Protein AF-A0A538G965-F1 (afdb_monomer)

Radius of gyration: 28.73 Å; Cα contacts (8 Å, |Δi|>4): 422; chains: 1; bounding box: 62×35×101 Å

Structure (mmCIF, N/CA/C/O backbone):
data_AF-A0A538G965-F1
#
_entry.id   AF-A0A538G965-F1
#
loop_
_atom_site.group_PDB
_atom_site.id
_atom_site.type_symbol
_atom_site.label_atom_id
_atom_site.label_alt_id
_atom_site.label_comp_id
_atom_site.label_asym_id
_atom_site.label_entity_id
_atom_site.label_seq_id
_atom_site.pdbx_PDB_ins_code
_atom_site.Cartn_x
_atom_site.Cartn_y
_atom_site.Cartn_z
_atom_site.occupancy
_atom_site.B_iso_or_equiv
_atom_site.auth_seq_id
_atom_site.auth_comp_id
_atom_site.auth_asym_id
_atom_site.auth_atom_id
_atom_site.pdbx_PDB_model_num
ATOM 1 N N . MET A 1 1 ? -46.574 12.841 73.096 1.00 34.56 1 MET A N 1
ATOM 2 C CA . MET A 1 1 ? -46.475 11.877 71.983 1.00 34.56 1 MET A CA 1
ATOM 3 C C . MET A 1 1 ? -46.381 12.704 70.723 1.00 34.56 1 MET A C 1
ATOM 5 O O . MET A 1 1 ? -47.359 13.359 70.403 1.00 34.56 1 MET A O 1
ATOM 9 N N . ASP A 1 2 ? -45.212 12.756 70.093 1.00 32.03 2 ASP A N 1
ATOM 10 C CA . ASP A 1 2 ? -45.011 13.524 68.863 1.00 32.03 2 ASP A CA 1
ATOM 11 C C . ASP A 1 2 ? -44.265 12.612 67.872 1.00 32.03 2 ASP A C 1
ATOM 13 O O . ASP A 1 2 ? -43.069 12.355 68.050 1.00 32.03 2 ASP A O 1
ATOM 17 N N . PRO A 1 3 ? -44.966 11.969 66.918 1.00 38.19 3 PRO A N 1
ATOM 18 C CA . PRO A 1 3 ? -44.363 10.967 66.056 1.00 38.19 3 PRO A CA 1
ATOM 19 C C . PRO A 1 3 ? -43.573 11.646 64.932 1.00 38.19 3 PRO A C 1
ATOM 21 O O . PRO A 1 3 ? -44.080 12.038 63.888 1.00 38.19 3 PRO A O 1
ATOM 24 N N . HIS A 1 4 ? -42.283 11.782 65.213 1.00 31.42 4 HIS A N 1
ATOM 25 C CA . HIS A 1 4 ? -41.141 11.907 64.318 1.00 31.42 4 HIS A CA 1
ATOM 26 C C . HIS A 1 4 ? -41.390 11.712 62.807 1.00 31.42 4 HIS A C 1
ATOM 28 O O . HIS A 1 4 ? -41.500 10.600 62.302 1.00 31.42 4 HIS A O 1
ATOM 34 N N . ARG A 1 5 ? -41.281 12.839 62.091 1.00 36.53 5 ARG A N 1
ATOM 35 C CA . ARG A 1 5 ? -40.414 13.068 60.917 1.00 36.53 5 ARG A CA 1
ATOM 36 C C . ARG A 1 5 ? -40.322 11.903 59.917 1.00 36.53 5 ARG A C 1
ATOM 38 O O . ARG A 1 5 ? -39.458 11.036 60.048 1.00 36.53 5 ARG A O 1
ATOM 45 N N . LEU A 1 6 ? -41.101 11.996 58.834 1.00 30.42 6 LEU A N 1
ATOM 46 C CA . LEU A 1 6 ? -40.814 11.320 57.564 1.00 30.42 6 LEU A CA 1
ATOM 47 C C . LEU A 1 6 ? -39.359 11.609 57.155 1.00 30.42 6 LEU A C 1
ATOM 49 O O . LEU A 1 6 ? -39.026 12.697 56.687 1.00 30.42 6 LEU A O 1
ATOM 53 N N . ARG A 1 7 ? -38.470 10.631 57.332 1.00 34.28 7 ARG A N 1
ATOM 54 C CA . ARG A 1 7 ? -37.163 10.626 56.675 1.00 34.28 7 ARG A CA 1
ATOM 55 C C . ARG A 1 7 ? -37.397 10.177 55.241 1.00 34.28 7 ARG A C 1
ATOM 57 O O . ARG A 1 7 ? -37.464 8.982 54.976 1.00 34.28 7 ARG A O 1
ATOM 64 N N . ALA A 1 8 ? -37.554 11.137 54.335 1.00 32.28 8 ALA A N 1
ATOM 65 C CA . ALA A 1 8 ? -37.476 10.875 52.906 1.00 32.28 8 ALA A CA 1
ATOM 66 C C . ALA A 1 8 ? -36.109 10.232 52.616 1.00 32.28 8 ALA A C 1
ATOM 68 O O . ALA A 1 8 ? -35.068 10.881 52.717 1.00 32.28 8 ALA A O 1
ATOM 69 N N . ALA A 1 9 ? -36.101 8.930 52.336 1.00 32.31 9 ALA A N 1
ATOM 70 C CA . ALA A 1 9 ? -34.926 8.236 51.844 1.00 32.31 9 ALA A CA 1
ATOM 71 C C . ALA A 1 9 ? -34.698 8.704 50.403 1.00 32.31 9 ALA A C 1
ATOM 73 O O . ALA A 1 9 ? -35.288 8.173 49.466 1.00 32.31 9 ALA A O 1
ATOM 74 N N . LEU A 1 10 ? -33.887 9.750 50.238 1.00 33.59 10 LEU A N 1
ATOM 75 C CA . LEU A 1 10 ? -33.428 10.189 48.929 1.00 33.59 10 LEU A CA 1
ATOM 76 C C . LEU A 1 10 ? -32.498 9.091 48.391 1.00 33.59 10 LEU A C 1
ATOM 78 O O . LEU A 1 10 ? -31.346 8.970 48.811 1.00 33.59 10 LEU A O 1
ATOM 82 N N . ALA A 1 11 ? -33.029 8.221 47.535 1.00 34.31 11 ALA A N 1
ATOM 83 C CA . ALA A 1 11 ? -32.239 7.237 46.813 1.00 34.31 11 ALA A CA 1
ATOM 84 C C . ALA A 1 11 ? -31.343 7.991 45.821 1.00 34.31 11 ALA A C 1
ATOM 86 O O . ALA A 1 11 ? -31.793 8.433 44.767 1.00 34.31 11 ALA A O 1
ATOM 87 N N . VAL A 1 12 ? -30.080 8.186 46.196 1.00 40.12 12 VAL A N 1
ATOM 88 C CA . VAL A 1 12 ? -29.056 8.776 45.330 1.00 40.12 12 VAL A CA 1
ATOM 89 C C . VAL A 1 12 ? -28.716 7.754 44.249 1.00 40.12 12 VAL A C 1
ATOM 91 O O . VAL A 1 12 ? -28.033 6.761 44.504 1.00 40.12 12 VAL A O 1
ATOM 94 N N . ALA A 1 13 ? -29.242 7.962 43.045 1.00 38.25 13 ALA A N 1
ATOM 95 C CA . ALA A 1 13 ? -28.860 7.191 41.875 1.00 38.25 13 ALA A CA 1
ATOM 96 C C . ALA A 1 13 ? -27.546 7.760 41.327 1.00 38.25 13 ALA A C 1
ATOM 98 O O . ALA A 1 13 ? -27.541 8.797 40.666 1.00 38.25 13 ALA A O 1
ATOM 99 N N . VAL A 1 14 ? -26.429 7.073 41.576 1.00 42.19 14 VAL A N 1
ATOM 100 C CA . VAL A 1 14 ? -25.202 7.303 40.803 1.00 42.19 14 VAL A CA 1
ATOM 101 C C . VAL A 1 14 ? -25.476 6.801 39.389 1.00 42.19 14 VAL A C 1
ATOM 103 O O . VAL A 1 14 ? -25.352 5.611 39.097 1.00 42.19 14 VAL A O 1
ATOM 106 N N . VAL A 1 15 ? -25.906 7.701 38.507 1.00 41.19 15 VAL A N 1
ATOM 107 C CA . VAL A 1 15 ? -25.994 7.406 37.079 1.00 41.19 15 VAL A CA 1
ATOM 108 C C . VAL A 1 15 ? -24.575 7.474 36.534 1.00 41.19 15 VAL A C 1
ATOM 110 O O . VAL A 1 15 ? -24.021 8.552 36.329 1.00 41.19 15 VAL A O 1
ATOM 113 N N . VAL A 1 16 ? -23.966 6.309 36.317 1.00 43.38 16 VAL A N 1
ATOM 114 C CA . VAL A 1 16 ? -22.734 6.220 35.531 1.00 43.38 16 VAL A CA 1
ATOM 115 C C . VAL A 1 16 ? -23.127 6.471 34.076 1.00 43.38 16 VAL A C 1
ATOM 117 O O . VAL A 1 16 ? -23.525 5.551 33.362 1.00 43.38 16 VAL A O 1
ATOM 120 N N . VAL A 1 17 ? -23.069 7.729 33.640 1.00 43.22 17 VAL A N 1
ATOM 121 C CA . VAL A 1 17 ? -23.201 8.064 32.222 1.00 43.22 17 VAL A CA 1
ATOM 122 C C . VAL A 1 17 ? -21.882 7.690 31.558 1.00 43.22 17 VAL A C 1
ATOM 124 O O . VAL A 1 17 ? -20.891 8.404 31.687 1.00 43.22 17 VAL A O 1
ATOM 127 N N . LEU A 1 18 ? -21.856 6.555 30.859 1.00 44.81 18 LEU A N 1
ATOM 128 C CA . LEU A 1 18 ? -20.809 6.316 29.876 1.00 44.81 18 LEU A CA 1
ATOM 129 C C . LEU A 1 18 ? -21.119 7.178 28.657 1.00 44.81 18 LEU A C 1
ATOM 131 O O . LEU A 1 18 ? -21.931 6.811 27.809 1.00 44.81 18 LEU A O 1
ATOM 135 N N . THR A 1 19 ? -20.477 8.338 28.574 1.00 45.19 19 THR A N 1
ATOM 136 C CA . THR A 1 19 ? -20.346 9.038 27.298 1.00 45.19 19 THR A CA 1
ATOM 137 C C . THR A 1 19 ? -19.562 8.140 26.351 1.00 45.19 19 THR A C 1
ATOM 139 O O . THR A 1 19 ? -18.601 7.499 26.779 1.00 45.19 19 THR A O 1
ATOM 142 N N . ALA A 1 20 ? -20.034 8.055 25.106 1.00 42.72 20 ALA A N 1
ATOM 143 C CA . ALA A 1 20 ? -19.550 7.166 24.060 1.00 42.72 20 ALA A CA 1
ATOM 144 C C . ALA A 1 20 ? -18.038 6.910 24.124 1.00 42.72 20 ALA A C 1
ATOM 146 O O . ALA A 1 20 ? -17.236 7.831 24.281 1.00 42.72 20 ALA A O 1
ATOM 147 N N . ALA A 1 21 ? -17.678 5.639 23.968 1.00 47.25 21 ALA A N 1
ATOM 148 C CA . ALA A 1 21 ? -16.333 5.234 23.615 1.00 47.25 21 ALA A CA 1
ATOM 149 C C . ALA A 1 21 ? -15.792 6.148 22.514 1.00 47.25 21 ALA A C 1
ATOM 151 O O . ALA A 1 21 ? -16.380 6.215 21.434 1.00 47.25 21 ALA A O 1
ATOM 152 N N . ILE A 1 22 ? -14.691 6.847 22.787 1.00 48.44 22 ILE A N 1
ATOM 153 C CA . ILE A 1 22 ? -13.930 7.485 21.716 1.00 48.44 22 ILE A CA 1
ATOM 154 C C . ILE A 1 22 ? -13.507 6.331 20.794 1.00 48.44 22 ILE A C 1
ATOM 156 O O . ILE A 1 22 ? -12.961 5.349 21.317 1.00 48.44 22 ILE A O 1
ATOM 160 N N . PRO A 1 23 ? -13.828 6.372 19.483 1.00 49.31 23 PRO A N 1
ATOM 161 C CA . PRO A 1 23 ? -13.400 5.328 18.564 1.00 49.31 23 PRO A CA 1
ATOM 162 C C . PRO A 1 23 ? -11.897 5.161 18.722 1.00 49.31 23 PRO A C 1
ATOM 164 O O . PRO A 1 23 ? -11.168 6.146 18.873 1.00 49.31 23 PRO A O 1
ATOM 167 N N . ALA A 1 24 ? -11.453 3.913 18.784 1.00 51.47 24 ALA A N 1
ATOM 168 C CA . ALA A 1 24 ? -10.048 3.665 18.992 1.00 51.47 24 ALA A CA 1
ATOM 169 C C . ALA A 1 24 ? -9.223 4.304 17.882 1.00 51.47 24 ALA A C 1
ATOM 171 O O . ALA A 1 24 ? -9.635 4.340 16.721 1.00 51.47 24 ALA A O 1
ATOM 172 N N . SER A 1 25 ? -8.035 4.777 18.242 1.00 51.56 25 SER A N 1
ATOM 173 C CA . SER A 1 25 ? -7.057 5.164 17.239 1.00 51.56 25 SER A CA 1
ATOM 174 C C . SER A 1 25 ? -6.570 3.890 16.555 1.00 51.56 25 SER A C 1
ATOM 176 O O . SER A 1 25 ? -5.835 3.114 17.167 1.00 51.56 25 SER A O 1
ATOM 178 N N . ALA A 1 26 ? -6.970 3.678 15.300 1.00 58.00 26 ALA A N 1
ATOM 179 C CA . ALA A 1 26 ? -6.239 2.784 14.413 1.00 58.00 26 ALA A CA 1
ATOM 180 C C . ALA A 1 26 ? -4.775 3.254 14.370 1.00 58.00 26 ALA A C 1
ATOM 182 O O . ALA A 1 26 ? -4.500 4.461 14.360 1.00 58.00 26 ALA A O 1
ATOM 183 N N . THR A 1 27 ? -3.835 2.311 14.417 1.00 69.19 27 THR A N 1
ATOM 184 C CA . THR A 1 27 ? -2.399 2.603 14.309 1.00 69.19 27 THR A CA 1
ATOM 185 C C . THR A 1 27 ? -1.934 2.103 12.946 1.00 69.19 27 THR A C 1
ATOM 187 O O . THR A 1 27 ? -1.392 0.999 12.866 1.00 69.19 27 THR A O 1
ATOM 190 N N . PRO A 1 28 ? -2.185 2.860 11.860 1.00 81.56 28 PRO A N 1
ATOM 191 C CA . PRO A 1 28 ? -1.834 2.401 10.529 1.00 81.56 28 PRO A CA 1
ATOM 192 C C . PRO A 1 28 ? -0.322 2.189 10.431 1.00 81.56 28 PRO A C 1
ATOM 194 O O . PRO A 1 28 ? 0.477 2.925 11.017 1.00 81.56 28 PRO A O 1
ATOM 197 N N . THR A 1 29 ? 0.079 1.177 9.672 1.00 87.94 29 THR A N 1
ATOM 198 C CA . THR A 1 29 ? 1.486 0.817 9.525 1.00 87.94 29 THR A CA 1
ATOM 199 C C . THR A 1 29 ? 2.156 1.715 8.496 1.00 87.94 29 THR A C 1
ATOM 201 O O . THR A 1 29 ? 1.692 1.833 7.362 1.00 87.94 29 THR A O 1
ATOM 204 N N . ALA A 1 30 ? 3.276 2.330 8.877 1.00 93.50 30 ALA A N 1
ATOM 205 C CA . ALA A 1 30 ? 4.129 3.043 7.938 1.00 93.50 30 ALA A CA 1
ATOM 206 C C . ALA A 1 30 ? 4.833 2.059 7.002 1.00 93.50 30 ALA A C 1
ATOM 208 O O . ALA A 1 30 ? 5.500 1.128 7.449 1.00 93.50 30 ALA A O 1
ATOM 209 N N . VAL A 1 31 ? 4.711 2.295 5.699 1.00 95.62 31 VAL A N 1
ATOM 210 C CA . VAL A 1 31 ? 5.316 1.462 4.662 1.00 95.62 31 VAL A CA 1
ATOM 211 C C . VAL A 1 31 ? 6.173 2.300 3.731 1.00 95.62 31 VAL A C 1
ATOM 213 O O . VAL A 1 31 ? 5.866 3.452 3.417 1.00 95.62 31 VAL A O 1
ATOM 216 N N . THR A 1 32 ? 7.266 1.696 3.280 1.00 97.00 32 THR A N 1
ATOM 217 C CA . THR A 1 32 ? 8.034 2.151 2.125 1.00 97.00 32 THR A CA 1
ATOM 218 C C . THR A 1 32 ? 8.209 0.955 1.214 1.00 97.00 32 THR A C 1
ATOM 220 O O . THR A 1 32 ? 8.820 -0.024 1.631 1.00 97.00 32 THR A O 1
ATOM 223 N N . PHE A 1 33 ? 7.664 1.016 0.006 1.00 93.62 33 PHE A N 1
ATOM 224 C CA . PHE A 1 33 ? 7.881 -0.021 -0.992 1.00 93.62 33 PHE A CA 1
ATOM 225 C C . PHE A 1 33 ? 8.612 0.544 -2.207 1.00 93.62 33 PHE A C 1
ATOM 227 O O . PHE A 1 33 ? 8.418 1.701 -2.597 1.00 93.62 33 PHE A O 1
ATOM 234 N N . HIS A 1 34 ? 9.509 -0.273 -2.749 1.00 97.31 34 HIS A N 1
ATOM 235 C CA . HIS A 1 34 ? 10.393 0.072 -3.856 1.00 97.31 34 HIS A CA 1
ATOM 236 C C . HIS A 1 34 ? 9.951 -0.676 -5.096 1.00 97.31 34 HIS A C 1
ATOM 238 O O . HIS A 1 34 ? 9.680 -1.873 -5.016 1.00 97.31 34 HIS A O 1
ATOM 244 N N . LEU A 1 35 ? 9.880 0.019 -6.226 1.00 95.81 35 LEU A N 1
ATOM 245 C CA . LEU A 1 35 ? 9.504 -0.570 -7.504 1.00 95.81 35 LEU A CA 1
ATOM 246 C C . LEU A 1 35 ? 10.689 -0.490 -8.448 1.00 95.81 35 LEU A C 1
ATOM 248 O O . LEU A 1 35 ? 11.309 0.560 -8.587 1.00 95.81 35 LEU A O 1
ATOM 252 N N . VAL A 1 36 ? 10.941 -1.590 -9.142 1.00 95.12 36 VAL A N 1
ATOM 253 C CA . VAL A 1 36 ? 11.863 -1.633 -10.272 1.00 95.12 36 VAL A CA 1
ATOM 254 C C . VAL A 1 36 ? 11.079 -2.125 -11.468 1.00 95.12 36 VAL A C 1
ATOM 256 O O . VAL A 1 36 ? 10.400 -3.144 -11.368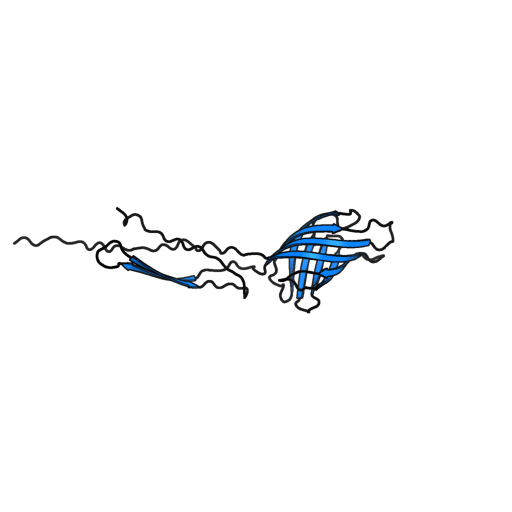 1.00 95.12 36 VAL A O 1
ATOM 259 N N . GLY A 1 37 ? 11.127 -1.415 -12.589 1.00 93.06 37 GLY A N 1
ATOM 260 C CA . GLY A 1 37 ? 10.340 -1.802 -13.755 1.00 93.06 37 GLY A CA 1
ATOM 261 C C . GLY A 1 37 ? 10.780 -1.159 -15.052 1.00 93.06 37 GLY A C 1
ATOM 262 O O . GLY A 1 37 ? 11.779 -0.445 -15.104 1.00 93.06 37 GLY A O 1
ATOM 263 N N . THR A 1 38 ? 10.018 -1.438 -16.104 1.00 89.75 38 THR A N 1
ATOM 264 C CA . THR A 1 38 ? 10.246 -0.896 -17.441 1.00 89.75 38 THR A CA 1
ATOM 265 C C . THR A 1 38 ? 8.941 -0.538 -18.143 1.00 89.75 38 THR A C 1
ATOM 267 O O . THR A 1 38 ? 7.889 -1.113 -17.847 1.00 89.75 38 THR A O 1
ATOM 270 N N . HIS A 1 39 ? 9.032 0.394 -19.088 1.00 87.38 39 HIS A N 1
ATOM 271 C CA . HIS A 1 39 ? 8.078 0.564 -20.178 1.00 87.38 39 HIS A CA 1
ATOM 272 C C . HIS A 1 39 ? 8.591 -0.263 -21.368 1.00 87.38 39 HIS A C 1
ATOM 274 O O . HIS A 1 39 ? 9.646 0.076 -21.921 1.00 87.38 39 HIS A O 1
ATOM 280 N N . PRO A 1 40 ? 7.935 -1.379 -21.732 1.00 82.56 40 PRO A N 1
ATOM 281 C CA . PRO A 1 40 ? 8.309 -2.137 -22.917 1.00 82.56 40 PRO A CA 1
ATOM 282 C C . PRO A 1 40 ? 8.118 -1.287 -24.182 1.00 82.56 40 PRO A C 1
ATOM 284 O O . PRO A 1 40 ? 7.162 -0.518 -24.242 1.00 82.56 40 PRO A O 1
ATOM 287 N N . PRO A 1 41 ? 8.973 -1.435 -25.208 1.00 77.75 41 PRO A N 1
ATOM 288 C CA . PRO A 1 41 ? 8.725 -0.810 -26.503 1.00 77.75 41 PRO A CA 1
ATOM 289 C C . PRO A 1 41 ? 7.339 -1.190 -27.043 1.00 77.75 41 PRO A C 1
ATOM 291 O O . PRO A 1 41 ? 6.942 -2.353 -26.949 1.00 77.75 41 PRO A O 1
ATOM 294 N N . ASP A 1 42 ? 6.628 -0.212 -27.605 1.00 79.88 42 ASP A N 1
ATOM 295 C CA . ASP A 1 42 ? 5.323 -0.375 -28.264 1.00 79.88 42 ASP A CA 1
ATOM 296 C C . ASP A 1 42 ? 4.178 -0.894 -27.363 1.00 79.88 42 ASP A C 1
ATOM 298 O O . ASP A 1 42 ? 3.201 -1.462 -27.859 1.00 79.88 42 ASP A O 1
ATOM 302 N N . ALA A 1 43 ? 4.269 -0.704 -26.042 1.00 82.00 43 ALA A N 1
ATOM 303 C CA . ALA A 1 43 ? 3.249 -1.131 -25.087 1.00 82.00 43 ALA A CA 1
ATOM 304 C C . ALA A 1 43 ? 2.653 0.044 -24.298 1.00 82.00 43 ALA A C 1
ATOM 306 O O . ALA A 1 43 ? 3.376 0.832 -23.710 1.00 82.00 43 ALA A O 1
ATOM 307 N N . ASP A 1 44 ? 1.327 0.087 -24.149 1.00 84.50 44 ASP A N 1
ATOM 308 C CA . ASP A 1 44 ? 0.635 1.104 -23.330 1.00 84.50 44 ASP A CA 1
ATOM 309 C C . ASP A 1 44 ? 0.609 0.762 -21.821 1.00 84.50 44 ASP A C 1
ATOM 311 O O . ASP A 1 44 ? -0.334 1.094 -21.092 1.00 84.50 44 ASP A O 1
ATOM 315 N N . TYR A 1 45 ? 1.620 0.044 -21.324 1.00 89.00 45 TYR A N 1
ATOM 316 C CA . TYR A 1 45 ? 1.696 -0.346 -19.918 1.00 89.00 45 TYR A CA 1
ATOM 317 C C . TYR A 1 45 ? 3.123 -0.371 -19.377 1.00 89.00 45 TYR A C 1
ATOM 319 O O . TYR A 1 45 ? 4.103 -0.571 -20.087 1.00 89.00 45 TYR A O 1
ATOM 327 N N . HIS A 1 46 ? 3.218 -0.238 -18.061 1.00 91.06 46 HIS A N 1
ATOM 328 C CA . HIS A 1 46 ? 4.442 -0.397 -17.293 1.00 91.06 46 HIS A CA 1
ATOM 329 C C . HIS A 1 46 ? 4.390 -1.679 -16.494 1.00 91.06 46 HIS A C 1
ATOM 331 O O . HIS A 1 46 ? 3.317 -2.118 -16.080 1.00 91.06 46 HIS A O 1
ATOM 337 N N . GLN A 1 47 ? 5.545 -2.271 -16.240 1.00 94.50 47 GLN A N 1
ATOM 338 C CA . GLN A 1 47 ? 5.609 -3.488 -15.447 1.00 94.50 47 GLN A CA 1
ATOM 339 C C . GLN A 1 47 ? 6.928 -3.619 -14.711 1.00 94.50 47 GLN A C 1
ATOM 341 O O . GLN A 1 47 ? 7.947 -3.066 -15.126 1.00 94.50 47 GLN A O 1
ATOM 346 N N . GLY A 1 48 ? 6.928 -4.418 -13.653 1.00 96.00 48 GLY A N 1
ATOM 347 C CA . GLY A 1 48 ? 8.145 -4.711 -12.925 1.00 96.00 48 GLY A CA 1
ATOM 348 C C . GLY A 1 48 ? 7.922 -5.523 -11.663 1.00 96.00 48 GLY A C 1
ATOM 349 O O . GLY A 1 48 ? 6.921 -6.223 -11.514 1.00 96.00 48 GLY A O 1
ATOM 350 N N . THR A 1 49 ? 8.874 -5.417 -10.746 1.00 98.44 49 THR A N 1
ATOM 351 C CA . THR A 1 49 ? 8.836 -6.026 -9.420 1.00 98.44 49 THR A CA 1
ATOM 352 C C . THR A 1 49 ? 8.771 -4.965 -8.336 1.00 98.44 49 THR A C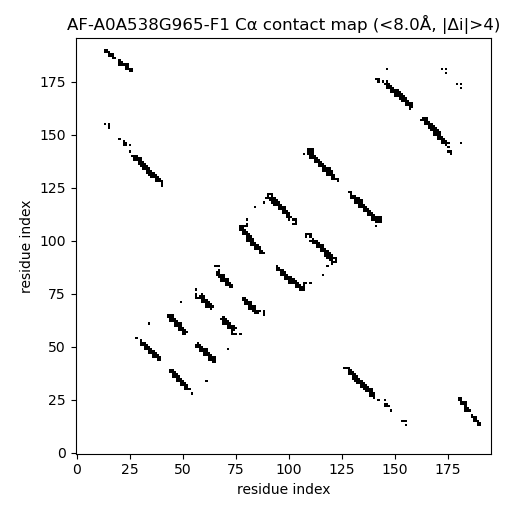 1
ATOM 354 O O . THR A 1 49 ? 9.111 -3.799 -8.553 1.00 98.44 49 THR A O 1
ATOM 357 N N . PHE A 1 50 ? 8.299 -5.364 -7.159 1.00 98.44 50 PHE A N 1
ATOM 358 C CA . PHE A 1 50 ? 8.352 -4.526 -5.972 1.00 98.44 50 PHE A CA 1
ATOM 359 C C . PHE A 1 50 ? 8.877 -5.294 -4.763 1.00 98.44 50 PHE A C 1
ATOM 361 O O . PHE A 1 50 ? 8.807 -6.525 -4.714 1.00 98.44 50 PHE A O 1
ATOM 368 N N . THR A 1 51 ? 9.357 -4.548 -3.773 1.00 98.56 51 THR A N 1
ATOM 369 C CA . THR A 1 51 ? 9.606 -5.027 -2.410 1.00 98.56 51 THR A CA 1
ATOM 370 C C . THR A 1 51 ? 8.876 -4.146 -1.409 1.00 98.56 51 THR A C 1
ATOM 372 O O . THR A 1 51 ? 8.760 -2.939 -1.619 1.00 98.56 51 THR A O 1
ATOM 375 N N . ALA A 1 52 ? 8.368 -4.735 -0.328 1.00 97.19 52 ALA A N 1
ATOM 376 C CA . ALA A 1 52 ? 7.622 -4.019 0.704 1.00 97.19 52 ALA A CA 1
ATOM 377 C C . ALA A 1 52 ? 7.831 -4.648 2.094 1.00 97.19 52 ALA A C 1
ATOM 379 O O . ALA A 1 52 ? 8.159 -5.828 2.194 1.00 97.19 52 ALA A O 1
ATOM 380 N N . PRO A 1 53 ? 7.656 -3.891 3.188 1.00 95.31 53 PRO A N 1
ATOM 381 C CA . PRO A 1 53 ? 7.607 -4.455 4.529 1.00 95.31 53 PRO A CA 1
ATOM 382 C C . PRO A 1 53 ? 6.212 -5.010 4.857 1.00 95.31 53 PRO A C 1
ATOM 384 O O . PRO A 1 53 ? 5.210 -4.641 4.241 1.00 95.31 53 PRO A O 1
ATOM 387 N N . SER A 1 54 ? 6.150 -5.825 5.913 1.00 90.62 54 SER A N 1
ATOM 388 C CA . SER A 1 54 ? 4.892 -6.171 6.590 1.00 90.62 54 SER A CA 1
ATOM 389 C C . SER A 1 54 ? 4.088 -4.897 6.924 1.00 90.62 54 SER A C 1
ATOM 391 O O . SER A 1 54 ? 4.696 -3.893 7.309 1.00 90.62 54 SER A O 1
ATOM 393 N N . PRO A 1 55 ? 2.748 -4.898 6.778 1.00 91.44 55 PRO A N 1
ATOM 394 C CA . PRO A 1 55 ? 1.875 -6.058 6.550 1.00 91.44 55 PRO A CA 1
ATOM 395 C C . PRO A 1 55 ? 1.667 -6.431 5.073 1.00 91.44 55 PRO A C 1
ATOM 397 O O . PRO A 1 55 ? 0.859 -7.307 4.764 1.00 91.44 55 PRO A O 1
ATOM 400 N N . LEU A 1 56 ? 2.367 -5.777 4.145 1.00 94.62 56 LEU A N 1
ATOM 401 C CA . LEU A 1 56 ? 2.363 -6.175 2.739 1.00 94.62 56 LEU A CA 1
ATOM 402 C C . LEU A 1 56 ? 3.269 -7.397 2.541 1.00 94.62 56 LEU A C 1
ATOM 404 O O . LEU A 1 56 ? 4.159 -7.671 3.350 1.00 94.62 56 LEU A O 1
ATOM 408 N N . CYS A 1 57 ? 3.040 -8.145 1.464 1.00 96.44 57 CYS A N 1
ATOM 409 C CA . CYS A 1 57 ? 3.929 -9.234 1.089 1.00 96.44 57 CYS A CA 1
ATOM 410 C C . CYS A 1 57 ? 5.331 -8.671 0.793 1.00 96.44 57 CYS A C 1
ATOM 412 O O . CYS A 1 57 ? 5.456 -7.557 0.274 1.00 96.44 57 CYS A O 1
ATOM 414 N N . PRO A 1 58 ? 6.400 -9.424 1.103 1.00 97.94 58 PRO A N 1
ATOM 415 C CA . PRO A 1 58 ? 7.763 -8.909 1.012 1.00 97.94 58 PRO A CA 1
ATOM 416 C C . PRO A 1 58 ? 8.188 -8.571 -0.420 1.00 97.94 58 PRO A C 1
ATOM 418 O O . PRO A 1 58 ? 9.074 -7.738 -0.623 1.00 97.94 58 PRO A O 1
ATOM 421 N N . SER A 1 59 ? 7.573 -9.216 -1.413 1.00 98.50 59 SER A N 1
ATOM 422 C CA . SER A 1 59 ? 7.850 -8.991 -2.824 1.00 98.50 59 SER A CA 1
ATOM 423 C C . SER A 1 59 ? 6.706 -9.433 -3.733 1.00 98.50 59 SER A C 1
ATOM 425 O O . SER A 1 59 ? 5.815 -10.201 -3.353 1.00 98.50 59 SER A O 1
ATOM 427 N N . GLY A 1 60 ? 6.763 -8.964 -4.975 1.00 98.56 60 GLY A N 1
ATOM 428 C CA . GLY A 1 60 ? 5.820 -9.340 -6.013 1.00 98.56 60 GLY A CA 1
ATOM 429 C C . GLY A 1 60 ? 6.094 -8.635 -7.331 1.00 98.56 60 GLY A C 1
ATOM 430 O O . GLY A 1 60 ? 7.173 -8.073 -7.544 1.00 98.56 60 GLY A O 1
ATOM 431 N N . THR A 1 61 ? 5.102 -8.657 -8.212 1.00 98.69 61 THR A N 1
ATOM 432 C CA . THR A 1 61 ? 5.114 -7.916 -9.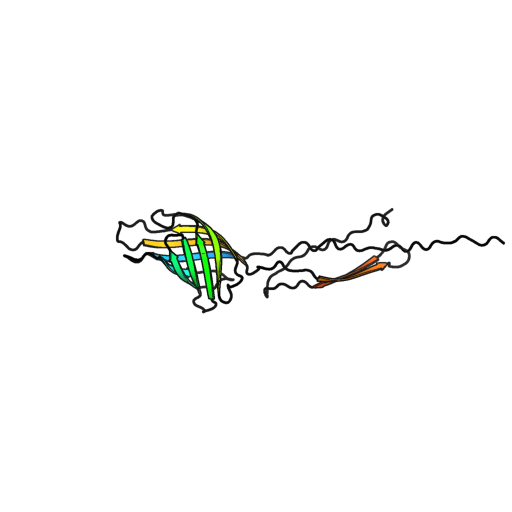474 1.00 98.69 61 THR A CA 1
ATOM 433 C C . THR A 1 61 ? 4.149 -6.749 -9.420 1.00 98.69 61 THR A C 1
ATOM 435 O O . THR A 1 61 ? 3.213 -6.729 -8.622 1.00 98.69 61 THR A O 1
ATOM 438 N N . TRP A 1 62 ? 4.368 -5.760 -10.271 1.00 97.81 62 TRP A N 1
ATOM 439 C CA . TRP A 1 62 ? 3.392 -4.712 -10.500 1.00 97.81 62 TRP A CA 1
ATOM 440 C C . TRP A 1 62 ? 3.198 -4.493 -11.992 1.00 97.81 62 TRP A C 1
ATOM 442 O O . TRP A 1 62 ? 4.126 -4.665 -12.782 1.00 97.81 62 TRP A O 1
ATOM 452 N N . GLN A 1 63 ? 1.987 -4.098 -12.360 1.00 96.81 63 GLN A N 1
ATOM 453 C CA . GLN A 1 63 ? 1.651 -3.627 -13.694 1.00 96.81 63 GLN A CA 1
ATOM 454 C C . GLN A 1 63 ? 0.911 -2.303 -13.559 1.00 96.81 63 GLN A C 1
ATOM 456 O O . GLN A 1 63 ? 0.008 -2.184 -12.732 1.00 96.81 63 GLN A O 1
ATOM 461 N N . GLY A 1 64 ? 1.305 -1.303 -14.337 1.00 93.81 64 GLY A N 1
ATOM 462 C CA . GLY A 1 64 ? 0.691 0.014 -14.326 1.00 93.81 64 GLY A CA 1
ATOM 463 C C . GLY A 1 64 ? 0.283 0.498 -15.705 1.00 93.81 64 GLY A C 1
ATOM 464 O O . GLY A 1 64 ? 0.737 -0.027 -16.715 1.00 93.81 64 GLY A O 1
ATOM 465 N N . ASN A 1 65 ? -0.574 1.511 -15.734 1.00 89.81 65 ASN A N 1
ATOM 466 C CA . ASN A 1 65 ? -0.963 2.212 -16.954 1.00 89.81 65 ASN A CA 1
ATOM 467 C C . ASN A 1 65 ? -0.381 3.638 -16.983 1.00 89.81 65 ASN A C 1
ATOM 469 O O . ASN A 1 65 ? 0.113 4.139 -15.968 1.00 89.81 65 ASN A O 1
ATOM 473 N N . GLY A 1 66 ? -0.504 4.318 -18.126 1.00 82.00 66 GLY A N 1
ATOM 474 C CA . GLY A 1 66 ? -0.089 5.721 -18.282 1.00 82.00 66 GLY A CA 1
ATOM 475 C C . GLY A 1 66 ? -0.896 6.732 -17.448 1.00 82.00 66 GLY A C 1
ATOM 476 O O . GLY A 1 66 ? -0.561 7.907 -17.406 1.00 82.00 66 GLY A O 1
ATOM 477 N N . GLN A 1 67 ? -1.951 6.295 -16.750 1.00 84.81 67 GLN A N 1
ATOM 478 C CA . GLN A 1 67 ? -2.758 7.133 -15.851 1.00 84.81 67 GLN A CA 1
ATOM 479 C C . GLN A 1 67 ? -2.322 7.019 -14.380 1.00 84.81 67 GLN A C 1
ATOM 481 O O . GLN A 1 67 ? -2.984 7.558 -13.496 1.00 84.81 67 GLN A O 1
ATOM 486 N N . GLY A 1 68 ? -1.239 6.286 -14.098 1.00 88.31 68 GLY A N 1
ATOM 487 C CA . GLY A 1 68 ? -0.678 6.144 -12.754 1.00 88.31 68 GLY A CA 1
ATOM 488 C C . GLY A 1 68 ? -1.338 5.065 -11.891 1.00 88.31 68 GLY A C 1
ATOM 489 O O . GLY A 1 68 ? -0.925 4.876 -10.745 1.00 88.31 68 GLY A O 1
ATOM 490 N N . SER A 1 69 ? -2.323 4.320 -12.406 1.00 94.38 69 SER A N 1
ATOM 491 C CA . SER A 1 69 ? -2.852 3.146 -11.703 1.00 94.38 69 SER A CA 1
ATOM 492 C C . SER A 1 69 ? -1.843 2.008 -11.761 1.00 94.38 69 SER A C 1
ATOM 494 O O . SER A 1 69 ? -1.283 1.745 -12.824 1.00 94.38 69 SER A O 1
ATOM 496 N N . ARG A 1 70 ? -1.601 1.342 -10.628 1.00 96.12 70 ARG A N 1
ATOM 497 C CA . ARG 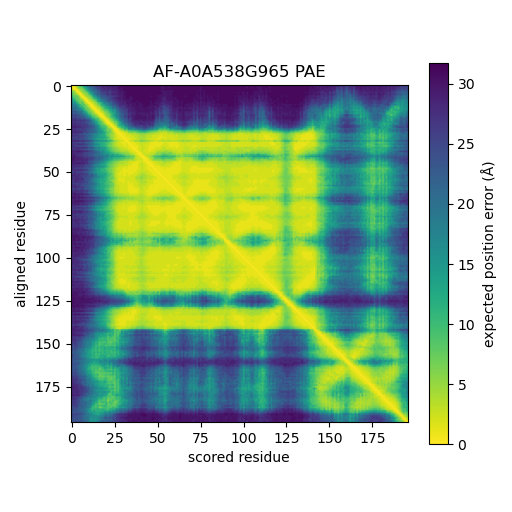A 1 70 ? -0.682 0.206 -10.499 1.00 96.12 70 ARG A CA 1
ATOM 498 C C . ARG A 1 70 ? -1.329 -0.916 -9.704 1.00 96.12 70 ARG A C 1
ATOM 500 O O . ARG A 1 70 ? -1.739 -0.710 -8.563 1.00 96.12 70 ARG A O 1
ATOM 507 N N . VAL A 1 71 ? -1.381 -2.102 -10.298 1.00 98.25 71 VAL A N 1
ATOM 508 C CA . VAL A 1 71 ? -1.812 -3.347 -9.659 1.00 98.25 71 VAL A CA 1
ATOM 509 C C . VAL A 1 71 ? -0.576 -4.101 -9.195 1.00 98.25 71 VAL A C 1
ATOM 511 O O . VAL A 1 71 ? 0.262 -4.470 -10.012 1.00 98.25 71 VAL A O 1
ATOM 514 N N . PHE A 1 72 ? -0.480 -4.345 -7.896 1.00 98.44 72 PHE A N 1
ATOM 515 C CA . PHE A 1 72 ? 0.575 -5.107 -7.242 1.00 98.44 72 PHE A CA 1
ATOM 516 C C . PHE A 1 72 ? 0.075 -6.523 -6.970 1.00 98.44 72 PHE A C 1
ATOM 518 O O . PHE A 1 72 ? -0.988 -6.699 -6.377 1.00 98.44 72 PHE A O 1
ATOM 525 N N . THR A 1 73 ? 0.838 -7.526 -7.392 1.00 98.75 73 THR A N 1
ATOM 526 C CA . THR A 1 73 ? 0.532 -8.949 -7.212 1.00 98.75 73 THR A CA 1
ATOM 527 C C . THR A 1 73 ? 1.606 -9.597 -6.361 1.00 98.75 73 THR A C 1
ATOM 529 O O . THR A 1 73 ? 2.778 -9.597 -6.734 1.00 98.75 73 THR A O 1
ATOM 532 N N . CYS A 1 74 ? 1.212 -10.150 -5.218 1.00 98.56 74 CYS A N 1
ATOM 533 C CA . CYS A 1 74 ? 2.145 -10.744 -4.273 1.00 98.56 74 CYS A CA 1
ATOM 534 C C . CYS A 1 74 ? 2.696 -12.087 -4.751 1.00 98.56 74 CYS A C 1
ATOM 536 O O . CYS A 1 74 ? 1.947 -12.952 -5.205 1.00 98.56 74 CYS A O 1
ATOM 538 N N . ALA A 1 75 ? 4.010 -12.283 -4.601 1.00 98.56 75 ALA A N 1
ATOM 539 C CA . ALA A 1 75 ? 4.687 -13.512 -5.019 1.00 98.56 75 ALA A CA 1
ATOM 540 C C . ALA A 1 75 ? 4.285 -14.743 -4.184 1.00 98.56 75 ALA A C 1
ATOM 542 O O . ALA A 1 75 ? 4.372 -15.869 -4.665 1.00 98.56 75 ALA A O 1
ATOM 543 N N . ASP A 1 76 ? 3.832 -14.534 -2.946 1.00 97.56 76 ASP A N 1
ATOM 544 C CA . ASP A 1 76 ? 3.359 -15.587 -2.038 1.00 97.56 76 ASP A CA 1
ATOM 545 C C . ASP A 1 76 ? 1.907 -16.032 -2.306 1.00 97.56 76 ASP A C 1
ATOM 547 O O . ASP A 1 76 ? 1.395 -16.915 -1.619 1.00 97.56 76 ASP A O 1
ATOM 551 N N . GLY A 1 77 ? 1.231 -15.430 -3.292 1.00 98.06 77 GLY A N 1
ATOM 552 C CA . GLY A 1 77 ? -0.157 -15.742 -3.636 1.00 98.06 77 GLY A CA 1
ATOM 553 C C . GLY A 1 77 ? -1.202 -15.200 -2.653 1.00 98.06 77 GLY A C 1
ATOM 554 O O . GLY A 1 77 ? -2.376 -15.538 -2.783 1.00 98.06 77 GLY A O 1
ATOM 555 N N . SER A 1 78 ? -0.820 -14.349 -1.694 1.00 96.00 78 SER A N 1
ATOM 556 C CA . SER A 1 78 ? -1.738 -13.777 -0.692 1.00 96.00 78 SER A CA 1
ATOM 557 C C . SER A 1 78 ? -2.807 -12.843 -1.275 1.00 96.00 78 SER A C 1
ATOM 559 O O . SER A 1 78 ? -3.845 -12.619 -0.645 1.00 96.00 78 SER A O 1
ATOM 561 N N . GLY A 1 79 ? -2.588 -12.321 -2.484 1.00 97.94 79 GLY A N 1
ATOM 562 C CA . GLY A 1 79 ? -3.559 -11.530 -3.232 1.00 97.94 79 GLY A CA 1
ATOM 563 C C . GLY A 1 79 ? -2.923 -10.397 -4.029 1.00 97.94 79 GLY A C 1
ATOM 564 O O . GLY A 1 79 ? -1.725 -10.399 -4.324 1.00 97.94 79 GLY A O 1
ATOM 565 N N . THR A 1 80 ? -3.757 -9.419 -4.376 1.00 98.50 80 THR A N 1
ATOM 566 C CA . THR A 1 80 ? -3.356 -8.203 -5.090 1.00 98.50 80 THR A CA 1
ATOM 567 C C . THR A 1 80 ? -3.837 -6.952 -4.368 1.00 98.50 80 THR A C 1
ATOM 569 O O . THR A 1 80 ? -4.857 -6.986 -3.682 1.00 98.50 80 THR A O 1
ATOM 572 N N . PHE A 1 81 ? -3.149 -5.829 -4.558 1.00 98.00 81 PHE A N 1
ATOM 573 C CA . PHE A 1 81 ? -3.646 -4.505 -4.182 1.00 98.00 81 PHE A CA 1
ATOM 574 C C . PHE A 1 81 ? -3.398 -3.499 -5.304 1.00 98.00 81 PHE A C 1
ATOM 576 O O . PHE A 1 81 ? -2.448 -3.629 -6.067 1.00 98.00 81 PHE A O 1
ATOM 583 N N . THR A 1 82 ? -4.273 -2.507 -5.443 1.00 98.31 82 THR A N 1
ATOM 584 C CA . THR A 1 82 ? -4.170 -1.462 -6.472 1.00 98.31 82 THR A CA 1
ATOM 585 C C . THR A 1 82 ? -3.941 -0.115 -5.815 1.00 98.31 82 THR A C 1
ATOM 587 O O . THR A 1 82 ? -4.653 0.230 -4.871 1.00 98.31 82 THR A O 1
ATOM 590 N N . ALA A 1 83 ? -2.980 0.651 -6.326 1.00 97.38 83 ALA A N 1
ATOM 591 C CA . ALA A 1 83 ? -2.728 2.024 -5.913 1.00 97.38 83 ALA A CA 1
ATOM 592 C C . ALA A 1 83 ? -2.774 2.967 -7.121 1.00 97.38 83 ALA A C 1
ATOM 594 O O . ALA A 1 83 ? -2.295 2.611 -8.197 1.00 97.38 83 ALA A O 1
ATOM 595 N N . ASN A 1 84 ? -3.314 4.174 -6.945 1.00 95.50 84 ASN A N 1
ATOM 596 C CA . ASN A 1 84 ? -3.389 5.170 -8.017 1.00 95.50 84 ASN A CA 1
ATOM 597 C C . ASN A 1 84 ? -2.481 6.360 -7.716 1.00 95.50 84 ASN A C 1
ATOM 599 O O . ASN A 1 84 ? -2.759 7.148 -6.823 1.00 95.50 84 ASN A O 1
ATOM 603 N N . PHE A 1 85 ? -1.410 6.522 -8.476 1.00 93.56 85 PHE A N 1
ATOM 604 C CA . PHE A 1 85 ? -0.562 7.701 -8.390 1.00 93.56 85 PHE A CA 1
ATOM 605 C C . PHE A 1 85 ? -1.181 8.884 -9.136 1.00 93.56 85 PHE A C 1
ATOM 607 O O . PHE A 1 85 ? -1.632 8.741 -10.268 1.00 93.56 85 PHE A O 1
ATOM 614 N N . SER A 1 86 ? -1.161 10.060 -8.513 1.00 89.88 86 SER A N 1
ATOM 615 C CA . SER A 1 86 ? -1.539 11.320 -9.150 1.00 89.88 86 SER A CA 1
ATOM 616 C C . SER A 1 86 ? -0.304 12.194 -9.342 1.00 89.88 86 SER A C 1
ATOM 618 O O . SER A 1 86 ? 0.095 12.926 -8.436 1.00 89.88 86 SER A O 1
ATOM 620 N N . GLY A 1 87 ? 0.282 12.152 -10.530 1.00 85.00 87 GLY A N 1
ATOM 621 C CA . GLY A 1 87 ? 1.419 12.977 -10.918 1.00 85.00 87 GLY A CA 1
ATOM 622 C C . GLY A 1 87 ? 1.928 12.578 -12.297 1.00 85.00 87 GLY A C 1
ATO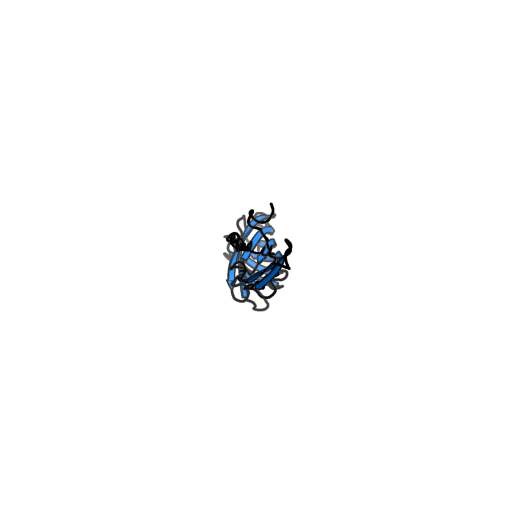M 623 O O . GLY A 1 87 ? 1.350 11.706 -12.941 1.00 85.00 87 GLY A O 1
ATOM 624 N N . GLU A 1 88 ? 3.015 13.209 -12.727 1.00 83.44 88 GLU A N 1
ATOM 625 C CA . GLU A 1 88 ? 3.671 12.864 -13.987 1.00 83.44 88 GLU A CA 1
ATOM 626 C C . GLU A 1 88 ? 4.335 11.483 -13.869 1.00 83.44 88 GLU A C 1
ATOM 628 O O . GLU A 1 88 ? 5.142 11.258 -12.964 1.00 83.44 88 GLU A O 1
ATOM 6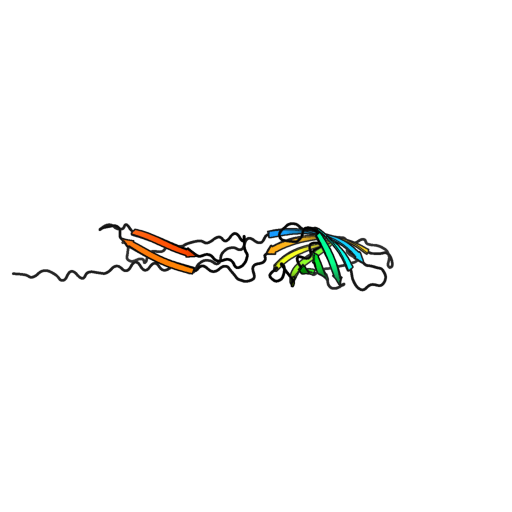33 N N . VAL A 1 89 ? 3.937 10.538 -14.724 1.00 77.56 89 VAL A N 1
ATOM 634 C CA . VAL A 1 89 ? 4.373 9.129 -14.643 1.00 77.56 89 VAL A CA 1
ATOM 635 C C . VAL A 1 89 ? 5.657 8.903 -15.439 1.00 77.56 89 VAL A C 1
ATOM 637 O O . VAL A 1 89 ? 6.430 8.005 -15.112 1.00 77.56 89 VAL A O 1
ATOM 640 N N . GLU A 1 90 ? 5.903 9.715 -16.464 1.00 74.56 90 GLU A N 1
ATOM 641 C CA . GLU A 1 90 ? 6.979 9.512 -17.431 1.00 74.56 90 GLU A CA 1
ATOM 642 C C . GLU A 1 90 ? 7.700 10.829 -17.744 1.00 74.56 90 GLU A C 1
ATOM 644 O O . GLU A 1 90 ? 7.232 11.919 -17.432 1.00 74.56 90 GLU A O 1
ATOM 649 N N . HIS A 1 91 ? 8.887 10.738 -18.344 1.00 70.75 91 HIS A N 1
ATOM 650 C CA . HIS A 1 91 ? 9.665 11.876 -18.867 1.00 70.75 91 HIS A CA 1
ATOM 651 C C . HIS A 1 91 ? 10.115 12.948 -17.856 1.00 70.75 91 HIS A C 1
ATOM 653 O O . HIS A 1 91 ? 10.882 13.839 -18.221 1.00 70.75 91 HIS A O 1
ATOM 659 N N . THR A 1 92 ? 9.715 12.846 -16.588 1.00 73.69 92 THR A N 1
ATOM 660 C CA . THR A 1 92 ? 10.110 13.758 -15.510 1.00 73.69 92 THR A CA 1
ATOM 661 C C . THR A 1 92 ? 10.712 12.968 -14.356 1.00 73.69 92 THR A C 1
ATOM 663 O O . THR A 1 92 ? 10.005 12.444 -13.494 1.00 73.69 92 THR A O 1
ATOM 666 N N . ALA A 1 93 ? 12.043 12.894 -14.324 1.00 78.00 93 ALA A N 1
ATOM 667 C CA . ALA A 1 93 ? 12.761 12.280 -13.214 1.00 78.00 93 ALA A CA 1
ATOM 668 C C . ALA A 1 93 ? 12.460 13.019 -11.898 1.00 78.00 93 ALA A C 1
ATOM 670 O O . ALA A 1 93 ? 12.495 14.250 -11.833 1.00 78.00 93 ALA A O 1
ATOM 671 N N . GLY A 1 94 ? 12.154 12.264 -10.842 1.00 81.50 94 GLY A N 1
ATOM 672 C CA . GLY A 1 94 ? 11.827 12.810 -9.526 1.00 81.50 94 GLY A CA 1
ATOM 673 C C . GLY A 1 94 ? 10.400 13.351 -9.394 1.00 81.50 94 GLY A C 1
ATOM 674 O O . GLY A 1 94 ? 10.096 13.994 -8.382 1.00 81.50 94 GLY A O 1
ATOM 675 N N . ALA A 1 95 ? 9.516 13.099 -10.367 1.00 86.31 95 ALA A N 1
ATOM 676 C CA . ALA A 1 95 ? 8.104 13.444 -10.249 1.00 86.31 95 ALA A CA 1
ATOM 677 C C . ALA A 1 95 ? 7.522 12.861 -8.954 1.00 86.31 95 ALA A C 1
ATOM 679 O O . ALA A 1 95 ? 7.778 11.713 -8.592 1.00 86.31 95 ALA A O 1
ATOM 680 N N . SER A 1 96 ? 6.752 13.664 -8.218 1.00 91.12 96 SER A N 1
ATOM 681 C CA . SER A 1 96 ? 6.179 13.228 -6.947 1.00 91.12 96 SER A CA 1
ATOM 682 C C . SER A 1 96 ? 4.729 13.642 -6.797 1.00 91.12 96 SER A C 1
ATOM 684 O O . SER A 1 96 ? 4.311 14.703 -7.258 1.00 91.12 96 SER A O 1
ATOM 686 N N . GLY A 1 97 ? 3.962 12.815 -6.100 1.00 91.88 97 GLY A N 1
ATOM 687 C CA . GLY A 1 97 ? 2.514 12.953 -6.060 1.00 91.88 97 GLY A CA 1
ATOM 688 C C . GLY A 1 97 ? 1.867 12.014 -5.052 1.00 91.88 97 GLY A C 1
ATOM 689 O O . GLY A 1 97 ? 2.517 11.072 -4.579 1.00 91.88 97 GLY A O 1
ATOM 690 N N . PRO A 1 98 ? 0.617 12.294 -4.653 1.00 94.75 98 PRO A N 1
ATOM 691 C CA . PRO A 1 98 ? -0.102 11.440 -3.728 1.00 94.75 98 PRO A CA 1
ATOM 692 C C . PRO A 1 98 ? -0.514 10.124 -4.391 1.00 94.75 98 PRO A C 1
ATOM 694 O O . PRO A 1 98 ? -0.672 10.042 -5.610 1.00 94.75 98 PRO A O 1
ATOM 697 N N . TRP A 1 99 ? -0.744 9.113 -3.562 1.00 96.56 99 TRP A N 1
ATOM 698 C CA . TRP A 1 99 ? -1.387 7.870 -3.970 1.00 96.56 99 TRP A CA 1
ATOM 699 C C . TRP A 1 99 ? -2.328 7.366 -2.877 1.00 96.56 99 TRP A C 1
ATOM 701 O O . TRP A 1 99 ? -1.948 7.418 -1.710 1.00 96.56 99 TRP A O 1
ATOM 711 N N . PRO A 1 100 ? -3.525 6.860 -3.217 1.00 95.25 100 PRO A N 1
ATOM 712 C CA . PRO A 1 100 ? -4.301 5.988 -2.347 1.00 95.25 100 PRO A CA 1
ATOM 713 C C . PRO A 1 100 ? -4.324 4.536 -2.852 1.00 95.25 100 PRO A C 1
ATOM 715 O O . PRO A 1 100 ? -4.189 4.281 -4.050 1.00 95.25 100 PRO A O 1
ATOM 718 N N . ILE A 1 101 ? -4.568 3.592 -1.939 1.00 96.19 101 ILE A N 1
ATOM 719 C CA . ILE A 1 101 ? -5.029 2.237 -2.275 1.00 96.19 101 ILE A CA 1
ATOM 720 C C . ILE A 1 101 ? -6.506 2.308 -2.667 1.00 96.19 101 ILE A C 1
ATOM 722 O O . ILE A 1 101 ? -7.318 2.870 -1.932 1.00 96.19 101 ILE A O 1
ATOM 726 N N . THR A 1 102 ? -6.861 1.728 -3.810 1.00 95.44 102 THR A N 1
ATOM 727 C CA . THR A 1 102 ? -8.212 1.807 -4.392 1.00 95.44 102 THR A CA 1
ATOM 728 C C . THR A 1 102 ? -8.925 0.461 -4.463 1.00 95.44 102 THR A C 1
ATOM 730 O O . THR A 1 102 ? -10.153 0.427 -4.500 1.00 95.44 102 THR A O 1
ATOM 733 N N . ALA A 1 103 ? -8.184 -0.646 -4.452 1.00 95.06 103 ALA A N 1
ATOM 734 C CA . ALA A 1 103 ? -8.745 -1.991 -4.483 1.00 95.06 103 ALA A CA 1
ATOM 735 C C . ALA A 1 103 ? -7.771 -3.017 -3.895 1.00 95.06 103 ALA A C 1
ATOM 737 O O . ALA A 1 103 ? -6.563 -2.781 -3.837 1.00 95.06 103 ALA A O 1
ATOM 738 N N . GLY A 1 104 ? -8.295 -4.182 -3.524 1.00 96.25 104 GLY A N 1
ATOM 739 C CA . GLY A 1 104 ? -7.488 -5.337 -3.164 1.00 96.25 104 GLY A CA 1
ATOM 740 C C . GLY A 1 104 ? -8.271 -6.643 -3.235 1.00 96.25 104 GLY A C 1
ATOM 741 O O . GLY A 1 104 ? -9.502 -6.647 -3.283 1.00 96.25 104 GLY A O 1
ATOM 742 N N . THR A 1 105 ? -7.545 -7.754 -3.275 1.00 97.12 105 THR A N 1
ATOM 743 C CA . THR A 1 105 ? -8.074 -9.121 -3.320 1.00 97.12 105 THR A CA 1
ATOM 744 C C . THR A 1 105 ? -7.338 -9.999 -2.309 1.00 97.12 105 THR A C 1
ATOM 746 O O . THR A 1 105 ? -6.289 -9.612 -1.789 1.00 97.12 105 THR A O 1
ATOM 749 N N . GLY A 1 106 ? -7.886 -11.180 -2.009 1.00 94.88 106 GLY A N 1
ATOM 750 C CA . GLY A 1 106 ? -7.302 -12.084 -1.015 1.00 94.88 106 GLY A CA 1
ATOM 751 C C . GLY A 1 106 ? -7.183 -11.404 0.351 1.00 94.88 106 GLY A C 1
ATOM 752 O O . GLY A 1 106 ? -8.129 -10.751 0.801 1.00 94.88 106 GLY A O 1
ATOM 753 N N . THR A 1 107 ? -6.012 -11.501 0.979 1.00 92.06 107 THR A N 1
ATOM 754 C CA . THR A 1 107 ? -5.725 -10.849 2.268 1.00 92.06 107 THR A CA 1
ATOM 755 C C . THR A 1 107 ? -5.927 -9.331 2.199 1.00 92.06 107 THR A C 1
ATOM 757 O O . THR A 1 107 ? -6.357 -8.728 3.176 1.00 92.06 107 THR A O 1
ATOM 760 N N . TYR A 1 108 ? -5.715 -8.708 1.034 1.00 93.81 108 TYR A N 1
ATOM 761 C CA . TYR A 1 108 ? -5.792 -7.256 0.834 1.00 93.81 108 TYR A CA 1
ATOM 762 C C . TYR A 1 108 ? -7.192 -6.718 0.525 1.00 93.81 108 TYR A C 1
ATOM 764 O O . TYR A 1 108 ? -7.327 -5.531 0.239 1.00 93.81 108 TYR A O 1
ATOM 772 N N . GLY A 1 109 ? -8.253 -7.528 0.601 1.00 91.44 109 GLY A N 1
ATOM 773 C CA . GLY A 1 109 ? -9.620 -7.071 0.296 1.00 91.44 109 GLY A CA 1
ATOM 774 C C . GLY A 1 109 ? -10.085 -5.868 1.132 1.00 91.44 109 GLY A C 1
ATOM 775 O O . GLY A 1 109 ? -10.815 -5.002 0.642 1.00 91.44 109 GLY A O 1
ATOM 776 N N . ALA A 1 110 ? -9.621 -5.778 2.380 1.00 87.12 110 ALA A N 1
ATOM 777 C CA . ALA A 1 110 ? -9.894 -4.655 3.276 1.00 87.12 110 ALA A CA 1
ATOM 778 C C . ALA A 1 110 ? -8.761 -3.615 3.324 1.00 87.12 110 ALA A C 1
ATOM 780 O O . ALA A 1 110 ? -8.901 -2.614 4.021 1.00 87.12 110 ALA A O 1
ATOM 781 N N . LEU A 1 111 ? -7.669 -3.813 2.572 1.00 91.12 111 LEU A N 1
ATOM 782 C CA . LEU A 1 111 ? -6.519 -2.914 2.596 1.00 91.12 111 LEU A CA 1
ATOM 783 C C . LEU A 1 111 ? -6.943 -1.496 2.207 1.00 91.12 111 LEU A C 1
ATOM 785 O O . LEU A 1 111 ? -7.625 -1.252 1.204 1.00 91.12 111 LEU A O 1
ATOM 789 N N . ARG A 1 112 ? -6.498 -0.547 3.014 1.00 90.19 112 ARG A N 1
ATOM 790 C CA . ARG A 1 112 ? -6.547 0.885 2.780 1.00 90.19 112 ARG A CA 1
ATOM 791 C C . ARG A 1 112 ? -5.143 1.426 2.929 1.00 90.19 112 ARG A C 1
ATOM 793 O O . ARG A 1 112 ? -4.301 0.861 3.619 1.00 90.19 112 ARG A O 1
ATOM 800 N N . GLY A 1 113 ? -4.892 2.544 2.276 1.00 91.38 113 GLY A N 1
ATOM 801 C CA . GLY A 1 113 ? -3.624 3.218 2.425 1.00 91.38 113 GLY A CA 1
ATOM 802 C C . GLY A 1 113 ? -3.561 4.486 1.618 1.00 91.38 113 GLY A C 1
ATOM 803 O O . GLY A 1 113 ? -4.327 4.680 0.674 1.00 91.38 113 GLY A O 1
ATOM 804 N N . THR A 1 114 ? -2.655 5.356 2.023 1.00 94.56 114 THR A N 1
ATOM 805 C CA . THR A 1 114 ? -2.366 6.594 1.318 1.00 94.56 114 THR A CA 1
ATOM 806 C C . THR A 1 114 ? -0.939 7.030 1.593 1.00 94.56 114 THR A C 1
ATOM 808 O O . THR A 1 114 ? -0.353 6.681 2.622 1.00 94.56 114 THR A O 1
ATOM 811 N N . GLY A 1 115 ? -0.371 7.808 0.687 1.00 95.31 115 GLY A N 1
ATOM 812 C CA . GLY A 1 115 ? 0.981 8.297 0.837 1.00 95.31 115 GLY A CA 1
ATOM 813 C C . GLY A 1 115 ? 1.421 9.213 -0.287 1.00 95.31 115 GLY A C 1
ATOM 814 O O . GLY A 1 115 ? 0.611 9.823 -0.984 1.00 95.31 115 GLY A O 1
ATOM 815 N N . ARG A 1 116 ? 2.740 9.311 -0.440 1.00 96.25 116 ARG A N 1
ATOM 816 C CA . ARG A 1 116 ? 3.413 10.027 -1.520 1.00 96.25 116 ARG A CA 1
ATOM 817 C C . ARG A 1 116 ? 4.386 9.091 -2.225 1.00 96.25 116 ARG A C 1
ATOM 819 O O . ARG A 1 116 ? 5.098 8.320 -1.581 1.00 96.25 116 ARG A O 1
ATOM 826 N N . ALA A 1 117 ? 4.392 9.147 -3.546 1.00 94.38 117 ALA A N 1
ATOM 827 C CA . ALA A 1 117 ? 5.335 8.429 -4.385 1.00 94.38 117 ALA A CA 1
ATOM 828 C C . ALA A 1 117 ? 6.314 9.415 -5.007 1.00 94.38 117 ALA A C 1
ATOM 830 O O . ALA A 1 117 ? 5.958 10.568 -5.265 1.00 94.38 117 ALA A O 1
ATOM 831 N N . THR A 1 118 ? 7.525 8.933 -5.245 1.00 93.44 118 THR A N 1
ATOM 832 C CA . THR A 1 118 ? 8.515 9.547 -6.120 1.00 93.44 118 THR A CA 1
ATOM 833 C C . THR A 1 118 ? 8.775 8.567 -7.250 1.00 93.44 118 THR A C 1
ATOM 835 O O . THR A 1 118 ? 9.151 7.422 -6.991 1.00 93.44 118 THR A O 1
ATOM 838 N N . ILE A 1 119 ? 8.541 9.021 -8.475 1.00 88.50 119 ILE A N 1
ATOM 839 C CA . ILE A 1 119 ? 8.828 8.288 -9.698 1.00 88.50 119 ILE A CA 1
ATOM 840 C C . ILE A 1 119 ? 10.229 8.678 -10.149 1.00 88.50 119 ILE A C 1
ATOM 842 O O . ILE A 1 119 ? 10.521 9.864 -10.324 1.00 88.50 119 ILE A O 1
ATOM 846 N N . ASP A 1 120 ? 11.092 7.686 -10.318 1.00 85.94 120 ASP A N 1
ATOM 847 C CA . ASP A 1 120 ? 12.430 7.889 -10.862 1.00 85.94 120 ASP A CA 1
ATOM 848 C C . ASP A 1 120 ? 12.536 7.092 -12.154 1.00 85.94 120 ASP A C 1
ATOM 850 O O . ASP A 1 120 ? 12.685 5.870 -12.135 1.00 85.94 120 ASP A O 1
ATOM 854 N N . SER A 1 121 ? 12.362 7.788 -13.276 1.00 80.25 121 SER A N 1
ATOM 855 C CA . SER A 1 121 ? 12.377 7.193 -14.607 1.00 80.25 121 SER A CA 1
ATOM 856 C C . SER A 1 121 ? 13.579 7.678 -15.412 1.00 80.25 121 SER A C 1
ATOM 858 O O . SER A 1 121 ? 13.961 8.849 -15.353 1.00 80.25 121 SER A O 1
ATOM 860 N N . SER A 1 122 ? 14.187 6.780 -16.188 1.00 74.19 122 SER A N 1
ATOM 861 C CA . SER A 1 122 ? 15.275 7.149 -17.095 1.00 74.19 122 SER A CA 1
ATOM 862 C C . SER A 1 122 ? 14.763 8.056 -18.218 1.00 74.19 122 SER A C 1
ATOM 864 O O . SER A 1 122 ? 13.831 7.688 -18.935 1.00 74.19 122 SER A O 1
ATOM 866 N N . THR A 1 123 ? 15.420 9.189 -18.455 1.00 62.38 123 THR A N 1
ATOM 867 C CA . THR A 1 123 ? 15.146 10.070 -19.598 1.00 62.38 123 THR A CA 1
ATOM 868 C C . THR A 1 123 ? 15.953 9.620 -20.824 1.00 62.38 123 THR A C 1
ATOM 870 O O . THR A 1 123 ? 17.040 10.118 -21.106 1.00 62.38 123 THR A O 1
ATOM 873 N N . GLY A 1 124 ? 15.455 8.611 -21.544 1.00 58.00 124 GLY A N 1
ATOM 874 C CA . GLY A 1 124 ? 16.050 8.141 -22.803 1.00 58.00 124 GLY A CA 1
ATOM 875 C C . GLY A 1 124 ? 15.404 8.783 -24.042 1.00 58.00 124 GLY A C 1
ATOM 876 O O . GLY A 1 124 ? 14.262 9.234 -23.960 1.00 58.00 124 GLY A O 1
ATOM 877 N N . PRO A 1 125 ? 16.092 8.832 -25.203 1.00 54.78 125 PRO A N 1
ATOM 878 C CA . PRO A 1 125 ? 15.461 9.218 -26.466 1.00 54.78 125 PRO A CA 1
ATOM 879 C C . PRO A 1 125 ? 14.305 8.266 -26.819 1.00 54.78 125 PRO A C 1
ATOM 881 O O . PRO A 1 125 ? 14.358 7.079 -26.484 1.00 54.78 125 PRO A O 1
ATOM 884 N N . ASN A 1 126 ? 13.284 8.790 -27.510 1.00 54.69 126 ASN A N 1
ATOM 885 C CA . ASN A 1 126 ? 12.109 8.034 -27.960 1.00 54.69 126 ASN A CA 1
ATOM 886 C C . ASN A 1 126 ? 12.530 6.700 -28.610 1.00 54.69 126 ASN A C 1
ATOM 888 O O . ASN A 1 126 ? 13.280 6.708 -29.587 1.00 54.69 126 ASN A O 1
ATOM 892 N N . GLY A 1 127 ? 12.058 5.572 -28.065 1.00 53.78 127 GLY A N 1
ATOM 893 C CA . GLY A 1 127 ? 12.330 4.219 -28.576 1.00 53.78 127 GLY A CA 1
ATOM 894 C C . GLY A 1 127 ? 13.240 3.339 -27.708 1.00 53.78 127 GLY A C 1
ATOM 895 O O . GLY A 1 127 ? 13.332 2.142 -27.968 1.00 53.78 127 GLY A O 1
ATOM 896 N N . ASN A 1 128 ? 13.876 3.880 -26.662 1.00 59.38 128 ASN A N 1
ATOM 897 C CA . ASN A 1 128 ? 14.562 3.065 -25.651 1.00 59.38 128 ASN A CA 1
ATOM 898 C C . ASN A 1 128 ? 13.613 2.695 -24.496 1.00 59.38 128 ASN A C 1
ATOM 900 O O . ASN A 1 128 ? 12.795 3.533 -24.112 1.00 59.38 128 ASN A O 1
ATOM 904 N N . PRO A 1 129 ? 13.733 1.492 -23.894 1.00 64.31 129 PRO A N 1
ATOM 905 C CA . PRO A 1 129 ? 12.933 1.127 -22.727 1.00 64.31 129 PRO A CA 1
ATOM 906 C C . PRO A 1 129 ? 13.149 2.128 -21.586 1.00 64.31 129 PRO A C 1
ATOM 908 O O . PRO A 1 129 ? 14.283 2.330 -21.146 1.00 64.31 129 PRO A O 1
ATOM 911 N N . ILE A 1 130 ? 12.072 2.747 -21.097 1.00 79.50 130 ILE A N 1
ATOM 912 C CA . ILE A 1 130 ? 12.122 3.595 -19.898 1.00 79.50 130 ILE A CA 1
ATOM 913 C C . ILE A 1 130 ? 12.288 2.663 -18.701 1.00 79.50 130 ILE A C 1
ATOM 915 O O . ILE A 1 130 ? 11.473 1.762 -18.525 1.00 79.50 130 ILE A O 1
ATOM 919 N N . ALA A 1 131 ? 13.327 2.852 -17.891 1.00 87.06 131 ALA A N 1
ATOM 920 C CA . ALA A 1 131 ? 13.513 2.134 -16.633 1.00 87.06 131 ALA A CA 1
ATOM 921 C C . ALA A 1 131 ? 12.950 2.950 -15.463 1.00 87.06 131 ALA A C 1
ATOM 923 O O . ALA A 1 131 ? 13.125 4.165 -15.437 1.00 87.06 131 ALA A O 1
ATOM 924 N N . PHE A 1 132 ? 12.325 2.278 -14.493 1.00 88.62 132 PHE A N 1
ATOM 925 C CA . PHE A 1 132 ? 11.733 2.869 -13.288 1.00 88.62 132 PHE A CA 1
ATOM 926 C C . PHE A 1 132 ? 12.441 2.372 -12.024 1.00 88.62 132 PHE A C 1
ATOM 928 O O . PHE A 1 132 ? 12.682 1.169 -11.900 1.00 88.62 132 PHE A O 1
ATOM 935 N N . THR A 1 133 ? 12.710 3.276 -11.078 1.00 92.31 133 THR A N 1
ATOM 936 C CA . THR A 1 133 ? 13.259 2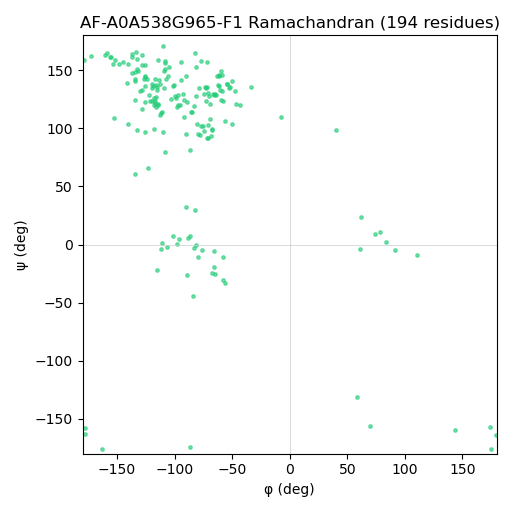.994 -9.737 1.00 92.31 133 THR A CA 1
ATOM 937 C C . THR A 1 133 ? 12.485 3.777 -8.670 1.00 92.31 133 THR A C 1
ATOM 939 O O . THR A 1 133 ? 13.007 4.639 -7.963 1.00 92.31 133 THR A O 1
ATOM 942 N N . ASP A 1 134 ? 11.188 3.509 -8.568 1.00 92.88 134 ASP A N 1
ATOM 943 C CA . ASP A 1 134 ? 10.287 4.355 -7.791 1.00 92.88 134 ASP A CA 1
ATOM 944 C C . ASP A 1 134 ? 10.334 4.033 -6.297 1.00 92.88 134 ASP A C 1
ATOM 946 O O . ASP A 1 134 ? 10.563 2.898 -5.868 1.00 92.88 134 ASP A O 1
ATOM 950 N N . THR A 1 135 ? 10.025 5.039 -5.482 1.00 96.06 135 THR A N 1
ATOM 951 C CA . THR A 1 135 ? 9.873 4.887 -4.031 1.00 96.06 135 THR A CA 1
ATOM 952 C C . THR A 1 135 ? 8.518 5.410 -3.581 1.00 96.06 135 THR A C 1
ATOM 954 O O . THR A 1 135 ? 8.189 6.577 -3.783 1.00 96.06 135 THR A O 1
ATOM 957 N N . TRP A 1 136 ? 7.735 4.549 -2.934 1.00 96.88 136 TRP A N 1
ATOM 958 C CA . TRP A 1 136 ? 6.388 4.858 -2.464 1.00 96.88 136 TRP A CA 1
ATOM 959 C C . TRP A 1 136 ? 6.350 4.775 -0.944 1.00 96.88 136 TRP A C 1
ATOM 961 O O . TRP A 1 136 ? 6.620 3.723 -0.371 1.00 96.88 136 TRP A O 1
ATOM 971 N N . ARG A 1 137 ? 6.035 5.892 -0.281 1.00 97.88 137 ARG A N 1
ATOM 972 C CA . ARG A 1 137 ? 5.987 6.001 1.185 1.00 97.88 137 ARG A CA 1
ATOM 973 C C . ARG A 1 137 ? 4.595 6.374 1.645 1.00 97.88 137 ARG A C 1
ATOM 975 O O . ARG A 1 137 ? 3.994 7.280 1.072 1.00 97.88 137 ARG A O 1
ATOM 982 N N . GLY A 1 138 ? 4.097 5.730 2.690 1.00 95.31 138 GLY A N 1
ATOM 983 C CA . GLY A 1 138 ? 2.760 6.020 3.187 1.00 95.31 138 GLY A CA 1
ATOM 984 C C . GLY A 1 138 ? 2.375 5.225 4.416 1.00 95.31 138 GLY A C 1
ATOM 985 O O . GLY A 1 138 ? 3.219 4.668 5.113 1.00 95.31 138 GLY A O 1
ATOM 986 N N . LEU A 1 139 ? 1.075 5.202 4.658 1.00 92.81 139 LEU A N 1
ATOM 987 C CA . LEU A 1 139 ? 0.424 4.478 5.735 1.00 92.81 139 LEU A CA 1
ATOM 988 C C . LEU A 1 139 ? -0.552 3.476 5.122 1.00 92.81 139 LEU A C 1
ATOM 990 O O . LEU A 1 139 ? -1.255 3.824 4.171 1.00 92.81 139 LEU A O 1
ATOM 994 N N . VAL A 1 140 ? -0.607 2.263 5.666 1.00 92.00 140 VAL A N 1
ATOM 995 C CA . VAL A 1 140 ? -1.580 1.233 5.279 1.00 92.00 140 VAL A CA 1
ATOM 996 C C . VAL A 1 140 ? -2.229 0.599 6.501 1.00 92.00 140 VAL A C 1
ATOM 998 O O . VAL A 1 140 ? -1.618 0.516 7.564 1.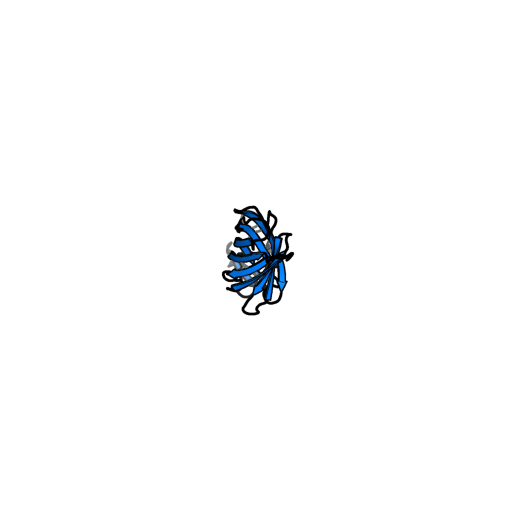00 92.00 140 VAL A O 1
ATOM 1001 N N . ASP A 1 141 ? -3.459 0.133 6.336 1.00 87.88 141 ASP A N 1
ATOM 1002 C CA . ASP A 1 141 ? -4.190 -0.622 7.352 1.00 87.88 141 ASP A CA 1
ATOM 1003 C C . ASP A 1 141 ? -5.249 -1.515 6.687 1.00 87.88 141 ASP A C 1
ATOM 1005 O O . ASP A 1 141 ? -5.618 -1.290 5.535 1.00 87.88 141 ASP A O 1
ATOM 1009 N N . PHE A 1 142 ? -5.741 -2.523 7.399 1.00 82.69 142 PHE A N 1
ATOM 1010 C CA . PHE A 1 142 ? -6.810 -3.423 6.952 1.00 82.69 142 PHE A CA 1
ATOM 1011 C C . PHE A 1 142 ? -8.169 -3.070 7.571 1.00 82.69 142 PHE A C 1
ATOM 1013 O O . PHE A 1 142 ? -9.140 -3.807 7.392 1.00 82.69 142 PHE A O 1
ATOM 1020 N N . ASP A 1 143 ? -8.255 -1.950 8.289 1.00 69.44 143 ASP A N 1
ATOM 1021 C CA . ASP A 1 143 ? -9.478 -1.530 8.957 1.00 69.44 143 ASP A CA 1
ATOM 1022 C C . ASP A 1 143 ? -10.419 -0.747 8.015 1.00 69.44 143 ASP A C 1
ATOM 1024 O O . ASP A 1 143 ? -10.132 0.366 7.563 1.00 69.44 143 ASP A O 1
ATOM 1028 N N . ASN A 1 144 ? -11.580 -1.340 7.720 1.00 58.72 144 ASN A N 1
ATOM 1029 C CA . ASN A 1 144 ? -12.720 -0.677 7.084 1.00 58.72 144 ASN A CA 1
ATOM 1030 C C . ASN A 1 144 ? -13.932 -0.499 8.026 1.00 58.72 144 ASN A C 1
ATOM 1032 O O . ASN A 1 144 ? -14.967 0.002 7.578 1.00 58.72 144 ASN A O 1
ATOM 1036 N N . ILE A 1 145 ? -13.835 -0.923 9.292 1.00 55.47 145 ILE A N 1
ATOM 1037 C CA . ILE A 1 145 ? -14.890 -0.900 10.311 1.00 55.47 145 ILE A CA 1
ATOM 1038 C C . ILE A 1 145 ? -14.272 -0.502 11.655 1.00 55.47 145 ILE A C 1
ATOM 1040 O O . ILE A 1 145 ? -13.718 -1.340 12.361 1.00 55.47 145 ILE A O 1
ATOM 1044 N N . ALA A 1 146 ? -14.500 0.751 12.062 1.00 54.78 146 ALA A N 1
ATOM 1045 C CA . ALA A 1 146 ? -14.017 1.259 13.341 1.00 54.78 146 ALA A CA 1
ATOM 1046 C C . ALA A 1 146 ? -14.327 0.287 14.503 1.00 54.78 146 ALA A C 1
ATOM 1048 O O . ALA A 1 146 ? -15.478 -0.158 14.644 1.00 54.78 146 ALA A O 1
ATOM 1049 N N . PRO A 1 147 ? -13.344 -0.019 15.364 1.00 57.00 147 PRO A N 1
ATOM 1050 C CA . PRO A 1 147 ? -13.530 -0.972 16.442 1.00 57.00 147 PRO A CA 1
ATOM 1051 C C . PRO A 1 147 ? -14.602 -0.479 17.416 1.00 57.00 147 PRO A C 1
ATOM 1053 O O . PRO A 1 147 ? -14.685 0.700 17.775 1.00 57.00 147 PRO A O 1
ATOM 1056 N N . THR A 1 148 ? -15.468 -1.399 17.838 1.00 58.53 148 THR A N 1
ATOM 1057 C CA . THR A 1 148 ? -16.633 -1.067 18.667 1.00 58.53 148 THR A CA 1
ATOM 1058 C C . THR A 1 148 ? -16.366 -1.415 20.124 1.00 58.53 148 THR A C 1
ATOM 1060 O O . THR A 1 148 ? -15.895 -2.508 20.427 1.00 58.53 148 THR A O 1
ATOM 1063 N N . ILE A 1 149 ? -16.735 -0.534 21.059 1.00 63.62 149 ILE A N 1
ATOM 1064 C CA . ILE A 1 149 ? -16.790 -0.907 22.478 1.00 63.62 149 ILE A CA 1
ATOM 1065 C C . ILE A 1 149 ? -18.198 -1.372 22.819 1.00 63.62 149 ILE A C 1
ATOM 1067 O O . ILE A 1 149 ? -19.177 -0.655 22.614 1.00 63.62 149 ILE A O 1
ATOM 1071 N N . LYS A 1 150 ? -18.292 -2.543 23.453 1.00 64.62 150 LYS A N 1
ATOM 1072 C CA . LYS A 1 150 ? -19.513 -2.973 24.142 1.00 64.62 150 LYS A CA 1
ATOM 1073 C C . LYS A 1 150 ? -19.287 -2.985 25.644 1.00 64.62 150 LYS A C 1
ATOM 1075 O O . LYS A 1 150 ? -18.523 -3.801 26.163 1.00 64.62 150 LYS A O 1
ATOM 1080 N N . VAL A 1 151 ? -19.992 -2.110 26.353 1.00 65.38 151 VAL A N 1
ATOM 1081 C CA . VAL A 1 151 ? -19.991 -2.076 27.820 1.00 65.38 151 VAL A CA 1
ATOM 1082 C C . VAL A 1 151 ? -21.030 -3.069 28.309 1.00 65.38 151 VAL A C 1
ATOM 1084 O O . VAL A 1 151 ? -22.219 -2.921 28.049 1.00 65.38 151 VAL A O 1
ATOM 1087 N N . ARG A 1 152 ? -20.575 -4.128 28.982 1.00 69.19 152 ARG A N 1
ATOM 1088 C CA . ARG A 1 152 ? -21.440 -5.247 29.375 1.00 69.19 152 ARG A CA 1
ATOM 1089 C C . ARG A 1 152 ? -22.170 -4.961 30.676 1.00 69.19 152 ARG A C 1
ATOM 1091 O O . ARG A 1 152 ? -23.352 -5.268 30.784 1.00 69.19 152 ARG A O 1
ATOM 1098 N N . ARG A 1 153 ? -21.459 -4.422 31.671 1.00 66.69 153 ARG A N 1
ATOM 1099 C CA . ARG A 1 153 ? -22.006 -4.089 32.993 1.00 66.69 153 ARG A CA 1
ATOM 1100 C C . ARG A 1 153 ? -21.215 -2.942 33.627 1.00 66.69 153 ARG A C 1
ATOM 1102 O O . ARG A 1 153 ? -20.072 -3.168 34.028 1.00 66.69 153 ARG A O 1
ATOM 1109 N N . PRO A 1 154 ? -21.797 -1.739 33.731 1.00 66.00 154 PRO A N 1
ATOM 1110 C CA . PRO A 1 154 ? -21.331 -0.717 34.652 1.00 66.00 154 PRO A CA 1
ATOM 1111 C C . PRO A 1 154 ? -22.043 -0.895 36.001 1.00 66.00 154 PRO A C 1
ATOM 1113 O O . PRO A 1 154 ? -23.270 -0.885 36.067 1.00 66.00 154 PRO A O 1
ATOM 1116 N N . THR A 1 155 ? -21.291 -1.067 37.087 1.00 68.94 155 THR A N 1
ATOM 1117 C CA . THR A 1 155 ? -21.859 -1.075 38.446 1.00 68.94 155 THR A CA 1
ATOM 1118 C C . THR A 1 155 ? -21.111 -0.105 39.342 1.00 68.94 155 THR A C 1
ATOM 1120 O O . THR A 1 155 ? -19.881 -0.148 39.399 1.00 68.94 155 THR A O 1
ATOM 1123 N N . ALA A 1 156 ? -21.860 0.710 40.082 1.00 69.94 156 ALA A N 1
ATOM 1124 C CA . ALA A 1 156 ? -21.353 1.551 41.155 1.00 69.94 156 ALA A CA 1
ATOM 1125 C C . ALA A 1 156 ? -21.948 1.067 42.479 1.00 69.94 156 ALA A C 1
ATOM 1127 O O . ALA A 1 156 ? -23.165 1.027 42.641 1.00 69.94 156 ALA A O 1
ATOM 1128 N N . THR A 1 157 ? -21.095 0.670 43.420 1.00 76.06 157 THR A N 1
ATOM 1129 C CA . THR A 1 157 ? -21.522 0.234 44.756 1.00 76.06 157 THR A CA 1
ATOM 1130 C C . THR A 1 157 ? -20.949 1.175 45.794 1.00 76.06 157 THR A C 1
ATOM 1132 O O . THR A 1 157 ? -19.736 1.357 45.865 1.00 76.06 157 THR A O 1
ATOM 1135 N N . ARG A 1 158 ? -21.808 1.772 46.620 1.00 74.25 158 ARG A N 1
ATOM 1136 C CA . ARG A 1 158 ? -21.361 2.629 47.718 1.00 74.25 158 ARG A CA 1
ATOM 1137 C C . ARG A 1 158 ? -20.709 1.788 48.817 1.00 74.25 158 ARG A C 1
ATOM 1139 O O . ARG A 1 158 ? -21.290 0.812 49.285 1.00 74.25 158 ARG A O 1
ATOM 1146 N N . LEU A 1 159 ? -19.519 2.188 49.252 1.00 77.38 159 LEU A N 1
ATOM 1147 C CA . LEU A 1 159 ? -18.807 1.582 50.371 1.00 77.38 159 LEU A CA 1
ATOM 1148 C C . LEU A 1 159 ? -19.198 2.289 51.674 1.00 77.38 159 LEU A C 1
ATOM 1150 O O . LEU A 1 159 ? -18.640 3.319 52.051 1.00 77.38 159 LEU A O 1
ATOM 1154 N N . GLY A 1 160 ? -20.180 1.722 52.372 1.00 75.19 160 GLY A N 1
ATOM 1155 C CA . GLY A 1 160 ? -20.600 2.188 53.693 1.00 75.19 160 GLY A CA 1
ATOM 1156 C C . GLY A 1 160 ? -21.305 3.551 53.692 1.00 75.19 160 GLY A C 1
ATOM 1157 O O . GLY A 1 160 ? -21.917 3.968 52.710 1.00 75.19 160 GLY A O 1
ATOM 1158 N N . LYS A 1 161 ? -21.261 4.246 54.836 1.00 69.62 161 LYS A N 1
ATOM 1159 C CA . LYS A 1 161 ? -21.953 5.535 55.044 1.00 69.62 161 LYS A CA 1
ATOM 1160 C C . LYS A 1 161 ? -21.180 6.757 54.510 1.00 69.62 161 LYS A C 1
ATOM 1162 O O . LYS A 1 161 ? -21.702 7.866 54.593 1.00 69.62 161 LYS A O 1
ATOM 1167 N N . GLY A 1 162 ? -19.968 6.571 53.976 1.00 68.44 162 GLY A N 1
ATOM 1168 C CA . GLY A 1 162 ? -19.109 7.638 53.437 1.00 68.44 162 GLY A CA 1
ATOM 1169 C C . GLY A 1 162 ? -19.377 7.974 51.962 1.00 68.44 162 GLY A C 1
ATOM 1170 O O . GLY A 1 162 ? -20.310 7.450 51.355 1.00 68.44 162 GLY A O 1
ATOM 1171 N N . ARG A 1 163 ? -18.562 8.853 51.364 1.00 70.19 163 ARG A N 1
ATOM 1172 C CA . ARG A 1 163 ? -18.594 9.194 49.920 1.00 70.19 163 ARG A CA 1
ATOM 1173 C C . ARG A 1 163 ? -17.671 8.288 49.084 1.00 70.19 163 ARG A C 1
ATOM 1175 O O . ARG A 1 163 ? -17.084 8.721 48.101 1.00 70.19 163 ARG A O 1
ATOM 1182 N N . SER A 1 164 ? -17.505 7.036 49.498 1.00 74.88 164 SER A N 1
ATOM 1183 C CA . SER A 1 164 ? -16.635 6.068 48.824 1.00 74.88 164 SER A CA 1
ATOM 1184 C C . SER A 1 164 ? -17.469 5.127 47.962 1.00 74.88 164 SER A C 1
ATOM 1186 O O . SER A 1 164 ? -18.510 4.642 48.406 1.00 74.88 164 SER A O 1
ATOM 1188 N N . TYR A 1 165 ? -17.006 4.843 46.747 1.00 73.69 165 TYR A N 1
ATOM 1189 C CA . TYR A 1 165 ? -17.690 3.976 45.789 1.00 73.69 165 TYR A CA 1
ATOM 1190 C C . TYR A 1 165 ? -16.700 2.988 45.165 1.00 73.69 165 TYR A C 1
ATOM 1192 O O . TYR A 1 165 ? -15.572 3.356 44.849 1.00 73.69 165 TYR A O 1
ATOM 1200 N N . VAL A 1 166 ? -17.130 1.743 44.956 1.00 76.44 166 VAL A N 1
ATOM 1201 C CA . VAL A 1 166 ? -16.461 0.788 44.066 1.00 76.44 166 VAL A CA 1
ATOM 1202 C C . VAL A 1 166 ? -17.145 0.852 42.719 1.00 76.44 166 VAL A C 1
ATOM 1204 O O . VAL A 1 166 ? -18.340 0.570 42.600 1.00 76.44 166 VAL A O 1
ATOM 1207 N N . LEU A 1 167 ? -16.359 1.194 41.707 1.00 73.56 167 LEU A N 1
ATOM 1208 C CA . LEU A 1 167 ? -16.760 1.132 40.316 1.00 73.56 167 LEU A CA 1
ATOM 1209 C C . LEU A 1 167 ? -16.202 -0.156 39.723 1.00 73.56 167 LEU A C 1
ATOM 1211 O O . LEU A 1 167 ? -15.004 -0.420 39.801 1.00 73.56 167 LEU A O 1
ATOM 1215 N N . ARG A 1 168 ? -17.073 -0.963 39.123 1.00 75.19 168 ARG A N 1
ATOM 1216 C CA . ARG A 1 168 ? -16.659 -2.103 38.308 1.00 75.19 168 ARG A CA 1
ATOM 1217 C C . ARG A 1 168 ? -17.193 -1.899 36.900 1.00 75.19 168 ARG A C 1
ATOM 1219 O O . ARG A 1 168 ? -18.397 -1.739 36.701 1.00 75.19 168 ARG A O 1
ATOM 1226 N N . LEU A 1 169 ? -16.268 -1.908 35.946 1.00 72.31 169 LEU A N 1
ATOM 1227 C CA . LEU A 1 169 ? -16.542 -1.814 34.523 1.00 72.31 169 LEU A CA 1
ATOM 1228 C C . LEU A 1 169 ? -16.086 -3.111 33.855 1.00 72.31 169 LEU A C 1
ATOM 1230 O O . LEU A 1 169 ? -14.941 -3.531 34.011 1.00 72.31 169 LEU A O 1
ATOM 1234 N N . SER A 1 170 ? -16.982 -3.743 33.103 1.00 75.06 170 SER A N 1
ATOM 1235 C CA . SER A 1 170 ? -16.638 -4.860 32.222 1.00 75.06 170 SER A CA 1
ATOM 1236 C C . SER A 1 170 ? -17.016 -4.505 30.794 1.00 75.06 170 SER A C 1
ATOM 1238 O O . SER A 1 170 ? -18.179 -4.199 30.515 1.00 75.06 170 SER A O 1
ATOM 1240 N N . PHE A 1 171 ? -16.044 -4.562 29.892 1.00 69.44 171 PHE A N 1
ATOM 1241 C CA . PHE A 1 171 ? -16.207 -4.206 28.489 1.00 69.44 171 PHE A CA 1
ATOM 1242 C C . PHE A 1 171 ? -15.504 -5.223 27.583 1.00 69.44 171 PHE A C 1
ATOM 1244 O O . PHE A 1 171 ? -14.684 -6.015 28.044 1.00 69.44 171 PHE A O 1
ATOM 1251 N N . ALA A 1 172 ? -15.882 -5.237 26.307 1.00 67.38 172 ALA A N 1
ATOM 1252 C CA . ALA A 1 172 ? -15.197 -5.979 25.256 1.00 67.38 172 ALA A CA 1
ATOM 1253 C C . ALA A 1 172 ? -14.866 -5.028 24.105 1.00 67.38 172 ALA A C 1
ATOM 1255 O O . ALA A 1 172 ? -15.685 -4.167 23.771 1.00 67.38 172 ALA A O 1
ATOM 1256 N N . CYS A 1 173 ? -13.694 -5.240 23.512 1.00 66.69 173 CYS A N 1
ATOM 1257 C CA . CYS A 1 173 ? -13.120 -4.424 22.448 1.00 66.69 173 CYS A CA 1
ATOM 1258 C C . CYS A 1 173 ? -12.809 -5.280 21.214 1.00 66.69 173 CYS A C 1
ATOM 1260 O O . CYS A 1 173 ? -11.639 -5.533 20.935 1.00 66.69 173 CYS A O 1
ATOM 1262 N N . PRO A 1 174 ? -13.830 -5.833 20.543 1.00 63.12 174 PRO A N 1
ATOM 1263 C CA . PRO A 1 174 ? -13.620 -6.587 19.317 1.00 63.12 174 PRO A CA 1
ATOM 1264 C C . PRO A 1 174 ? -13.072 -5.683 18.206 1.00 63.12 174 PRO A C 1
ATOM 1266 O O . PRO A 1 174 ? -13.655 -4.637 17.915 1.00 63.12 174 PRO A O 1
ATOM 1269 N N . ASP A 1 175 ? -11.995 -6.142 17.578 1.00 66.31 175 ASP A N 1
ATOM 1270 C CA . ASP A 1 175 ? -11.484 -5.649 16.300 1.00 66.31 175 ASP A CA 1
ATOM 1271 C C . ASP A 1 175 ? -11.803 -6.686 15.213 1.00 66.31 175 ASP A C 1
ATOM 1273 O O . ASP A 1 175 ? -11.848 -7.890 15.498 1.00 66.31 175 ASP A O 1
ATOM 1277 N N . ASN A 1 176 ? -12.094 -6.239 13.993 1.00 64.62 176 ASN A N 1
ATOM 1278 C CA . ASN A 1 176 ? -12.368 -7.129 12.862 1.00 64.62 176 ASN A CA 1
ATOM 1279 C C . ASN A 1 176 ? -11.084 -7.702 12.236 1.00 64.62 176 ASN A C 1
ATOM 1281 O O . ASN A 1 176 ? -11.179 -8.640 11.444 1.00 64.62 176 ASN A O 1
ATOM 1285 N N . VAL A 1 177 ? -9.907 -7.192 12.611 1.00 65.75 177 VAL A N 1
ATOM 1286 C CA . VAL A 1 177 ? -8.593 -7.641 12.151 1.00 65.75 177 VAL A CA 1
ATOM 1287 C C . VAL A 1 177 ? -7.806 -8.242 13.322 1.00 65.75 177 VAL A C 1
ATOM 1289 O O . VAL A 1 177 ? -7.531 -7.612 14.344 1.00 65.75 177 VAL A O 1
ATOM 1292 N N . ALA A 1 178 ? -7.417 -9.512 13.190 1.00 63.69 178 ALA A N 1
ATOM 1293 C CA . ALA A 1 178 ? -6.645 -10.199 14.222 1.00 63.69 178 ALA A CA 1
ATOM 1294 C C . ALA A 1 178 ? -5.246 -9.572 14.381 1.00 63.69 178 ALA A C 1
ATOM 1296 O O . ALA A 1 178 ? -4.502 -9.458 13.412 1.00 63.69 178 ALA A O 1
ATOM 1297 N N . GLY A 1 179 ? -4.870 -9.223 15.617 1.00 60.50 179 GLY A N 1
ATOM 1298 C CA . GLY A 1 179 ? -3.554 -8.656 15.940 1.00 60.50 179 GLY A CA 1
ATOM 1299 C C . GLY A 1 179 ? -3.479 -7.126 15.917 1.00 60.50 179 GLY A C 1
ATOM 1300 O O . GLY A 1 179 ? -2.452 -6.583 16.323 1.00 60.50 179 GLY A O 1
ATOM 1301 N N . ASN A 1 180 ? -4.551 -6.429 15.522 1.00 61.09 180 ASN A N 1
ATOM 1302 C CA . ASN A 1 180 ? -4.610 -4.974 15.626 1.00 61.09 180 ASN A CA 1
ATOM 1303 C C . ASN A 1 180 ? -4.564 -4.527 17.094 1.00 61.09 180 ASN A C 1
ATOM 1305 O O . ASN A 1 180 ? -5.324 -4.999 17.944 1.00 61.09 180 ASN A O 1
ATOM 1309 N N . ASN A 1 181 ? -3.657 -3.594 17.395 1.00 57.94 181 ASN A N 1
ATOM 1310 C CA . ASN A 1 181 ? -3.581 -2.963 18.707 1.00 57.94 181 ASN A CA 1
ATOM 1311 C C . ASN A 1 181 ? -4.595 -1.826 18.782 1.00 57.94 181 ASN A C 1
ATOM 1313 O O . ASN A 1 181 ? -4.498 -0.844 18.049 1.00 57.94 181 ASN A O 1
ATOM 1317 N N . VAL A 1 182 ? -5.535 -1.942 19.717 1.00 62.34 182 VAL A N 1
ATOM 1318 C CA . VAL A 1 182 ? -6.649 -1.008 19.859 1.00 62.34 182 VAL A CA 1
ATOM 1319 C C . VAL A 1 182 ? -6.586 -0.325 21.224 1.00 62.34 182 VAL A C 1
ATOM 1321 O O . VAL A 1 182 ? -6.519 -0.993 22.255 1.00 62.34 182 VAL A O 1
ATOM 1324 N N . SER A 1 183 ? -6.608 1.011 21.243 1.00 61.91 183 SER A N 1
ATOM 1325 C CA . SER A 1 183 ? -6.540 1.814 22.474 1.00 61.91 183 SER A CA 1
ATOM 1326 C C . SER A 1 183 ? -7.846 2.554 22.733 1.00 61.91 183 SER A C 1
ATOM 1328 O O . SER A 1 183 ? -8.419 3.140 21.819 1.00 61.91 183 SER A O 1
ATOM 1330 N N . TYR A 1 184 ? -8.288 2.579 23.991 1.00 65.00 184 TYR A N 1
ATOM 1331 C CA . TYR A 1 184 ? -9.539 3.221 24.393 1.00 65.00 184 TYR A CA 1
ATOM 1332 C C . TYR A 1 184 ? -9.347 4.070 25.644 1.00 65.00 184 TYR A C 1
ATOM 1334 O O . TYR A 1 184 ? -8.648 3.675 26.576 1.00 65.00 184 TYR A O 1
ATOM 1342 N N . THR A 1 185 ? -10.031 5.210 25.695 1.00 63.38 185 THR A N 1
ATOM 1343 C CA . THR A 1 185 ? -10.096 6.058 26.889 1.00 63.38 185 THR A CA 1
ATOM 1344 C C . THR A 1 185 ? -11.441 5.869 27.576 1.00 63.38 185 THR A C 1
ATOM 1346 O O . THR A 1 185 ? -12.492 6.049 26.962 1.00 63.38 185 THR A O 1
ATOM 1349 N N . VAL A 1 186 ? -11.413 5.524 28.864 1.00 66.31 186 VAL A N 1
ATOM 1350 C CA . VAL A 1 186 ? -12.613 5.470 29.707 1.00 66.31 186 VAL A CA 1
ATOM 1351 C C . VAL A 1 186 ? -12.701 6.764 30.504 1.00 66.31 186 VAL A C 1
ATOM 1353 O O . VAL A 1 186 ? -11.828 7.053 31.320 1.00 66.31 186 VAL A O 1
ATOM 1356 N N . LEU A 1 187 ? -13.773 7.524 30.288 1.00 62.31 187 LEU A N 1
ATOM 1357 C CA . LEU A 1 187 ? -14.103 8.696 31.093 1.00 62.31 187 LEU A CA 1
ATOM 1358 C C . LEU A 1 187 ? -15.127 8.301 32.160 1.00 62.31 187 LEU A C 1
ATOM 1360 O O . LEU A 1 187 ? -16.154 7.696 31.854 1.00 62.31 187 LEU A O 1
ATOM 1364 N N . ILE A 1 188 ? -14.837 8.636 33.417 1.00 64.94 188 ILE A N 1
ATOM 1365 C CA . ILE A 1 188 ? -15.735 8.416 34.554 1.00 64.94 188 ILE A CA 1
ATOM 1366 C C . ILE A 1 188 ? -16.198 9.787 35.039 1.00 64.94 188 ILE A C 1
ATOM 1368 O O . ILE A 1 188 ? -15.395 10.571 35.538 1.00 64.94 188 ILE A O 1
ATOM 1372 N N . GLY A 1 189 ? -17.490 10.069 34.880 1.00 59.69 189 GLY A N 1
ATOM 1373 C CA . GLY A 1 189 ? -18.124 11.287 35.379 1.00 59.69 189 GLY A CA 1
ATOM 1374 C C . GLY A 1 189 ? -18.984 11.027 36.615 1.00 59.69 189 GLY A C 1
ATOM 1375 O O . GLY A 1 189 ? -19.524 9.934 36.793 1.00 59.69 189 GLY A O 1
ATOM 1376 N N . THR A 1 190 ? -19.140 12.051 37.451 1.00 59.97 190 THR A N 1
ATOM 1377 C CA . THR A 1 190 ? -20.152 12.115 38.512 1.00 59.97 190 THR A CA 1
ATOM 1378 C C . THR A 1 190 ? -21.240 13.111 38.107 1.00 59.97 190 THR A C 1
ATOM 1380 O O . THR A 1 190 ? -20.952 14.145 37.504 1.00 59.97 190 THR A O 1
ATOM 1383 N N . ALA A 1 191 ? -22.504 12.825 38.427 1.00 54.72 191 ALA A N 1
ATOM 1384 C CA . ALA A 1 191 ? -23.547 13.845 38.346 1.00 54.72 191 ALA A CA 1
ATOM 1385 C C . ALA A 1 191 ? -23.344 14.851 39.496 1.00 54.72 191 ALA A C 1
ATOM 1387 O O . ALA A 1 191 ? -23.070 14.458 40.630 1.00 54.72 191 ALA A O 1
ATOM 1388 N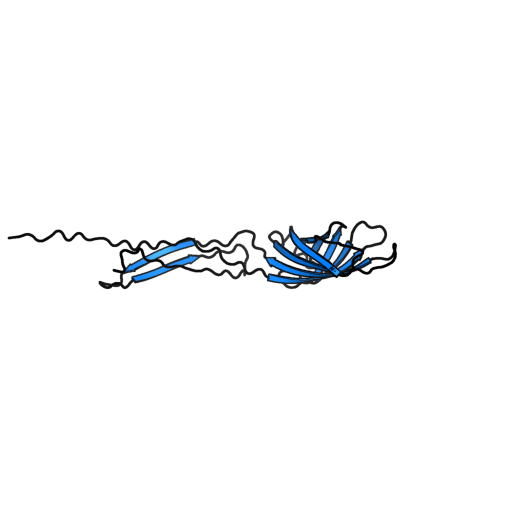 N . ALA A 1 192 ? -23.455 16.147 39.196 1.00 45.62 192 ALA A N 1
ATOM 1389 C CA . ALA A 1 192 ? -23.023 17.261 40.050 1.00 45.62 192 ALA A CA 1
ATOM 1390 C C . ALA A 1 192 ? -23.660 17.333 41.458 1.00 45.62 192 ALA A C 1
ATOM 1392 O O . ALA A 1 192 ? -23.185 18.086 42.303 1.00 45.62 192 ALA A O 1
ATOM 1393 N N . SER A 1 193 ? -24.701 16.552 41.747 1.00 50.81 193 SER A N 1
ATOM 1394 C CA . SER A 1 193 ? -25.399 16.554 43.038 1.00 50.81 193 SER A CA 1
ATOM 1395 C C . SER A 1 193 ? -24.670 15.831 44.185 1.00 50.81 193 SER A C 1
ATOM 1397 O O . SER A 1 193 ? -25.140 15.911 45.315 1.00 50.81 193 SER A O 1
ATOM 1399 N N . ASP A 1 194 ? -23.530 15.171 43.938 1.00 44.00 194 ASP A N 1
ATOM 1400 C CA . ASP A 1 194 ? -22.857 14.311 44.936 1.00 44.00 194 ASP A CA 1
ATOM 1401 C C . ASP A 1 194 ? -21.561 14.882 45.557 1.00 44.00 194 ASP A C 1
ATOM 1403 O O . ASP A 1 194 ? -20.963 14.238 46.426 1.00 44.00 194 ASP A O 1
ATOM 1407 N N . LEU A 1 195 ? -21.102 16.070 45.139 1.00 41.09 195 LEU A N 1
ATOM 1408 C CA . LEU A 1 195 ? -19.817 16.650 45.584 1.00 41.09 195 LEU A CA 1
ATOM 1409 C C . LEU A 1 195 ? -19.925 17.898 46.478 1.00 41.09 195 LEU A C 1
ATOM 1411 O O . LEU A 1 195 ? -18.892 18.343 46.976 1.00 41.09 195 LEU A O 1
ATOM 1415 N N . ALA A 1 196 ? -21.133 18.413 46.731 1.00 37.84 196 ALA A N 1
ATOM 1416 C CA . ALA A 1 196 ? -21.374 19.431 47.761 1.00 37.84 196 ALA A CA 1
ATOM 1417 C C . ALA A 1 196 ? -21.511 18.750 49.130 1.00 37.84 196 ALA A C 1
ATOM 1419 O O . ALA A 1 196 ? -22.502 18.032 49.375 1.00 37.84 196 ALA A O 1
#

Solvent-accessible surface area (backbone atoms only — not comparable to full-atom values): 11450 Å² total; per-residue (Å²): 140,80,90,76,75,88,76,77,81,79,79,81,76,85,62,76,60,72,70,75,71,56,71,41,59,78,74,60,45,74,42,60,33,42,35,42,33,35,33,53,78,99,49,86,42,34,37,37,38,35,39,31,52,76,96,48,59,61,35,30,38,34,42,29,42,89,76,31,40,33,43,35,38,34,70,84,68,54,32,31,40,28,36,41,39,54,59,62,78,64,92,43,65,64,27,59,28,47,31,40,44,78,45,38,31,67,79,30,53,46,45,37,33,42,37,42,35,35,37,36,43,54,82,63,67,95,85,56,66,36,40,36,58,26,44,37,38,35,37,34,41,64,77,84,61,84,50,49,76,47,77,76,45,82,46,78,44,72,52,73,97,61,100,43,68,49,77,48,80,45,70,48,74,60,60,92,53,91,86,68,72,76,52,77,68,88,72,86,60,78,65,83,84,77,80,121

Secondary structure (DSSP, 8-state):
---------------------PPP---PEEEEEEEEEEE-TT-SEEEEEEE--TTS-SEEEEEEETTSEEEEEETTSS-EEEEE--S--SS-TTEEEEEEEEEE-GGGGG-EEEEEEEE-B--PPTTSPEEEEEEEEEEEE--SSPPPPEEEEEEEEE-TTSS-EEEEEEEE---SSTT-----PPP----GGG--

Mean predicted aligned error: 13.57 Å

Nearest PDB structures (foldseek):
  3klx-assembly1_A  TM=4.427E-01  e=4.543E-01  Arabidopsis thaliana
  3oji-assembly1_A  TM=4.491E-01  e=5.558E-01  Arabidopsis thaliana
  5jo2-assembly1_A  TM=4.518E-01  e=6.466E-01  Arabidopsis thaliana
  3nj1-assembly1_A-2  TM=4.259E-01  e=4.778E-01  Arabidopsis thaliana
  3oji-assembly1_B  TM=4.393E-01  e=3.775E+00  Arabidopsis thaliana

Sequence (196 aa):
MDPHRLRAALAVAVVVVLTAAIPASATPTAVTFHLVGTHPPDADYHQGTFTAPSPLCPSGTWQGNGQGSRVFTCADGSGTFTANFSGEVEHTAGASGPWPITAGTGTYGALRGTGRATIDSSTGPNGNPIAFTDTWRGLVDFDNIAPTIKVRRPTATRLGKGRSYVLRLSFACPDNVAGNNVSYTVLIGTAASDLA

Foldseek 3Di:
DDDDDDPPPPPDDFPFDFDFWPQWDFPFDKKKKKWKWKDDFPDQKIKGKMAMDPPDARIFMWMGGQQQKIWTQHPVRQWIWIKRFDWHQDQDAQIKGKIWTDAIDHVCRQKTKIFMKTWGWDNDPPGDMIITTMMTIITMDSDPDGWHKDWDDWDWDDDPPDLDIDTDTDIDTDDPDPPGDTDIDTDTDGDPPRPD

pLDDT: mean 75.99, std 20.08, range [30.42, 98.75]